Protein AF-A0A372DF48-F1 (afdb_monomer)

pLDDT: mean 89.61, std 17.77, range [21.8, 98.88]

Foldseek 3Di:
DKEKAAADDDLNDNHLFLLSLLQLLLCLLLVPDYHYDHQAPVNLVVAVVSDDTWMDDPNDIGDDSVVVQVCCCVPVVRALCVVPDPVLVVVLVVLLCCLPLPLLLLLLCLCQVDDVNVVLVLVSQLVRDDPPDDPVRSVVVSVVVSVVSLVVSVVSPLSPDDPVVSLVRNLVSLVVQLVQCPVALESSHPGHHSSLSSLLSRLCSLASDPTDDPSSVSSVVSVSSVVSNVVSCVVRPVVVVVVVVVVVVVVVVPPDPPDPPPPPDDDDDDDDDDD

Solvent-accessible surface area (backbone atoms only — not comparable to full-atom values): 15629 Å² total; per-residue (Å²): 113,36,38,38,32,30,50,61,60,52,68,91,36,82,24,77,33,34,60,26,30,16,48,53,42,41,35,56,76,68,69,52,74,67,44,83,41,76,60,46,76,71,49,40,76,68,29,45,94,63,42,78,29,31,37,35,45,91,91,43,73,44,31,49,64,68,57,47,50,51,46,41,32,73,77,71,66,55,54,68,58,72,91,51,52,75,66,53,50,53,51,43,50,50,53,44,44,45,47,65,75,48,44,43,56,48,50,48,44,53,42,59,70,40,66,68,35,25,54,64,50,44,60,56,53,57,71,73,49,68,86,88,55,52,73,68,57,44,50,53,48,50,52,53,50,49,52,53,53,52,50,49,39,36,71,74,46,73,52,72,51,55,71,69,58,45,44,55,55,40,50,48,50,53,47,51,50,41,63,61,31,51,90,46,80,22,68,86,36,95,55,72,34,65,47,43,20,43,46,40,18,43,54,47,67,47,63,49,50,92,57,86,45,74,59,36,54,54,52,66,66,37,54,59,52,51,50,38,40,50,50,50,42,61,73,72,41,51,68,55,57,52,51,51,53,52,50,53,51,52,55,62,68,68,49,76,94,77,81,87,80,83,86,84,76,80,91,78,85,83,87,83,85,91,133

Radius of gyration: 22.45 Å; Cα contacts (8 Å, |Δi|>4): 305; chains: 1; bounding box: 40×51×77 Å

Mean predicted aligned error: 7.23 Å

Sequence (275 aa):
MITLYTAPSRWGLASVSPACMELETWLRIAELPYQAALATAQDLAQAPYGKIPFIEEAGQKWGDTALIIERFRQTQGVDLESGLSQGDRAIALAFRRLIKEHLYWGGIAIRYRDEENWQDYQNLVLTLVPSHWNKAQSVAFAEKFRQSILQQMTQQGLGRLSDADLYQLITADLQALSDFLADKPFFMGDHPTTLDATAYGHIGNFIEPPYASPIVDFARQKTNLCDHYQRMSARFFADRETEQKASMLVTKLAQPLDSALAEEAGPIGLSMNEL

Structure (mmCIF, N/CA/C/O backbone):
data_AF-A0A372DF48-F1
#
_entry.id   AF-A0A372DF48-F1
#
loop_
_atom_site.group_PDB
_atom_site.id
_atom_site.type_symbol
_atom_site.label_atom_id
_atom_site.label_alt_id
_atom_site.label_comp_id
_atom_site.label_asym_id
_atom_site.label_entity_id
_atom_site.label_seq_id
_atom_site.pdbx_PDB_ins_code
_atom_site.Cartn_x
_atom_site.Cartn_y
_atom_site.Cartn_z
_atom_site.occupancy
_atom_site.B_iso_or_equiv
_atom_site.auth_seq_id
_atom_site.auth_comp_id
_atom_site.auth_asym_id
_atom_site.auth_atom_id
_atom_site.pdbx_PDB_model_num
ATOM 1 N N . MET A 1 1 ? -5.967 20.106 13.317 1.00 90.94 1 MET A N 1
ATOM 2 C CA . MET A 1 1 ? -6.175 19.634 11.933 1.00 90.94 1 MET A CA 1
ATOM 3 C C . MET A 1 1 ? -5.017 18.722 11.586 1.00 90.94 1 MET A C 1
ATOM 5 O O . MET A 1 1 ? -3.892 19.077 11.922 1.00 90.94 1 MET A O 1
ATOM 9 N N . ILE A 1 2 ? -5.299 17.559 11.000 1.00 97.38 2 ILE A N 1
ATOM 10 C CA . ILE A 1 2 ? -4.285 16.580 10.596 1.00 97.38 2 ILE A CA 1
ATOM 11 C C . ILE A 1 2 ? -3.817 16.927 9.180 1.00 97.38 2 ILE A C 1
ATOM 13 O O . ILE A 1 2 ? -4.647 17.059 8.282 1.00 97.38 2 ILE A O 1
ATOM 17 N N . THR A 1 3 ? -2.509 17.033 8.964 1.00 98.12 3 THR A N 1
ATOM 18 C CA . THR A 1 3 ? -1.920 17.094 7.618 1.00 98.12 3 THR A CA 1
ATOM 19 C C . THR A 1 3 ? -1.298 15.742 7.294 1.00 98.12 3 THR A C 1
ATOM 21 O O . THR A 1 3 ? -0.374 15.314 7.980 1.00 98.12 3 THR A O 1
ATOM 24 N N . LEU A 1 4 ? -1.795 15.060 6.263 1.00 98.25 4 LEU A N 1
ATOM 25 C CA . LEU A 1 4 ? -1.257 13.803 5.746 1.00 98.25 4 LEU A CA 1
ATOM 26 C C . LEU A 1 4 ? -0.260 14.085 4.622 1.00 98.25 4 LEU A C 1
ATOM 28 O O . LEU A 1 4 ? -0.646 14.566 3.559 1.00 98.25 4 LEU A O 1
ATOM 32 N N . TYR A 1 5 ? 0.999 13.707 4.818 1.00 97.75 5 TYR A N 1
ATOM 33 C CA . TYR A 1 5 ? 2.023 13.775 3.781 1.00 97.75 5 TYR A CA 1
ATOM 34 C C . TYR A 1 5 ? 2.045 12.469 2.979 1.00 97.75 5 TYR A C 1
ATOM 36 O O . TYR A 1 5 ? 2.292 11.387 3.523 1.00 97.75 5 TYR A O 1
ATOM 44 N N . THR A 1 6 ? 1.765 12.570 1.680 1.00 96.50 6 THR A N 1
ATOM 45 C CA . THR A 1 6 ? 1.492 11.440 0.780 1.00 96.50 6 THR A CA 1
ATOM 46 C C . THR A 1 6 ? 2.309 11.506 -0.519 1.00 96.50 6 THR A C 1
ATOM 48 O O . THR A 1 6 ? 2.945 12.518 -0.819 1.00 96.50 6 THR A O 1
ATOM 51 N N . ALA A 1 7 ? 2.313 10.413 -1.287 1.00 94.19 7 ALA A N 1
ATOM 52 C CA . ALA A 1 7 ? 2.854 10.368 -2.647 1.00 94.19 7 ALA A CA 1
ATOM 53 C C . ALA A 1 7 ? 1.784 10.768 -3.686 1.00 94.19 7 ALA A C 1
ATOM 55 O O . ALA A 1 7 ? 0.591 10.671 -3.383 1.00 94.19 7 ALA A O 1
ATOM 56 N N . PRO A 1 8 ? 2.179 11.166 -4.913 1.00 92.88 8 PRO A N 1
ATOM 57 C CA . PRO A 1 8 ? 1.246 11.573 -5.965 1.00 92.88 8 PRO A CA 1
ATOM 58 C C . PRO A 1 8 ? 0.163 10.546 -6.290 1.00 92.88 8 PRO A C 1
ATOM 60 O O . PRO A 1 8 ? 0.385 9.337 -6.193 1.00 92.88 8 PRO A O 1
ATOM 63 N N . SER A 1 9 ? -0.980 11.041 -6.761 1.00 92.88 9 SER A N 1
ATOM 64 C CA . SER A 1 9 ? -2.022 10.235 -7.392 1.00 92.88 9 SER A CA 1
ATOM 65 C C . SER A 1 9 ? -1.660 9.913 -8.846 1.00 92.88 9 SER A C 1
ATOM 67 O O . SER A 1 9 ? -1.103 10.740 -9.573 1.00 92.88 9 SER A O 1
ATOM 69 N N . ARG A 1 10 ? -1.979 8.695 -9.292 1.00 93.12 10 ARG A N 1
ATOM 70 C CA . ARG A 1 10 ? -1.811 8.243 -10.683 1.00 93.12 10 ARG A CA 1
ATOM 71 C C . ARG A 1 10 ? -2.668 6.999 -10.920 1.00 93.12 10 ARG A C 1
ATOM 73 O O . ARG A 1 10 ? -2.933 6.265 -9.980 1.00 93.12 10 ARG A O 1
ATOM 80 N N . TRP A 1 11 ? -3.079 6.764 -12.168 1.00 92.31 11 TRP A N 1
ATOM 81 C CA . TRP A 1 11 ? -3.852 5.574 -12.566 1.00 92.31 11 TRP A CA 1
ATOM 82 C C . TRP A 1 11 ? -5.141 5.376 -11.754 1.00 92.31 11 TRP A C 1
ATOM 84 O O . TRP A 1 11 ? -5.453 4.270 -11.355 1.00 92.31 11 TRP A O 1
ATOM 94 N N . GLY A 1 12 ? -5.850 6.459 -11.424 1.00 89.38 12 GLY A N 1
ATOM 95 C CA . GLY A 1 12 ? -7.054 6.386 -10.582 1.00 89.38 12 GLY A CA 1
ATOM 96 C C . GLY A 1 12 ? -6.784 6.177 -9.084 1.00 89.38 12 GLY A C 1
ATOM 97 O O . GLY A 1 12 ? -7.679 6.393 -8.274 1.00 89.38 12 GLY A O 1
ATOM 98 N N . LEU A 1 13 ? -5.549 5.862 -8.682 1.00 94.06 13 LEU A N 1
ATOM 99 C CA . LEU A 1 13 ? -5.171 5.714 -7.277 1.00 94.06 13 LEU A CA 1
ATOM 100 C C . LEU A 1 13 ? -5.073 7.073 -6.580 1.00 94.06 13 LEU A C 1
ATOM 102 O O . LEU A 1 13 ? -4.479 8.020 -7.108 1.00 94.06 13 LEU A O 1
ATOM 106 N N . ALA A 1 14 ? -5.554 7.137 -5.335 1.00 93.00 14 ALA A N 1
ATOM 107 C CA . ALA A 1 14 ? -5.348 8.292 -4.458 1.00 93.00 14 ALA A CA 1
ATOM 108 C C . ALA A 1 14 ? -3.855 8.539 -4.164 1.00 93.00 14 ALA A C 1
ATOM 110 O O . ALA A 1 14 ? -3.446 9.683 -3.974 1.00 93.00 14 ALA A O 1
ATOM 111 N N . SER A 1 15 ? -3.035 7.480 -4.174 1.00 95.56 15 SER A N 1
ATOM 112 C CA . SER A 1 15 ? -1.579 7.565 -4.078 1.00 95.56 15 SER A CA 1
ATOM 113 C C . SER A 1 15 ? -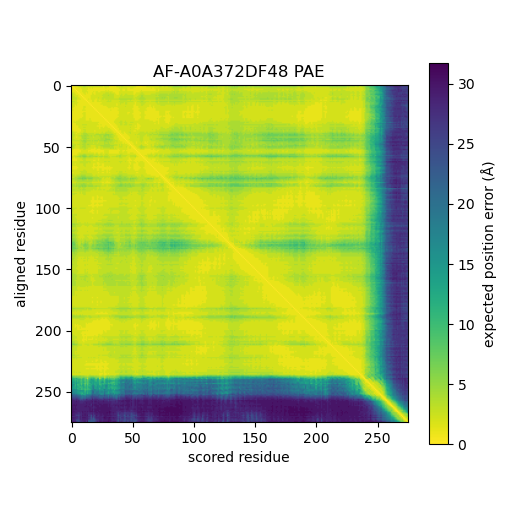0.897 6.345 -4.707 1.00 95.56 15 SER A C 1
ATOM 115 O O . SER A 1 15 ? -1.339 5.214 -4.519 1.00 95.56 15 SER A O 1
ATOM 117 N N . VAL A 1 16 ? 0.236 6.539 -5.386 1.00 95.19 16 VAL A N 1
ATOM 118 C CA . VAL A 1 16 ? 1.081 5.433 -5.900 1.00 95.19 16 VAL A CA 1
ATOM 119 C C . VAL A 1 16 ? 1.890 4.699 -4.820 1.00 95.19 16 VAL A C 1
ATOM 121 O O . VAL A 1 16 ? 2.669 3.781 -5.111 1.00 95.19 16 VAL A O 1
ATOM 124 N N . SER A 1 17 ? 1.760 5.145 -3.570 1.00 96.06 17 SER A N 1
ATOM 125 C CA . SER A 1 17 ? 2.315 4.485 -2.395 1.00 96.06 17 SER A CA 1
ATOM 126 C C . SER A 1 17 ? 1.206 3.707 -1.675 1.00 96.06 17 SER A C 1
ATOM 128 O O . SER A 1 17 ? 0.287 4.332 -1.129 1.00 96.06 17 SER A O 1
ATOM 130 N N . PRO A 1 18 ? 1.298 2.365 -1.599 1.00 97.50 18 PRO A N 1
ATOM 131 C CA . PRO A 1 18 ? 0.327 1.539 -0.882 1.00 97.50 18 PRO A CA 1
ATOM 132 C C . PRO A 1 18 ? 0.129 1.952 0.577 1.00 97.50 18 PRO A C 1
ATOM 134 O O . PRO A 1 18 ? -0.997 2.009 1.063 1.00 97.50 18 PRO A O 1
ATOM 137 N N . ALA A 1 19 ? 1.218 2.295 1.271 1.00 97.81 19 ALA A N 1
ATOM 138 C CA . ALA A 1 19 ? 1.166 2.722 2.666 1.00 97.81 19 ALA A CA 1
ATOM 139 C C . ALA A 1 19 ? 0.472 4.084 2.822 1.00 97.81 19 ALA A C 1
ATOM 141 O O . ALA A 1 19 ? -0.236 4.308 3.802 1.00 97.81 19 ALA A O 1
ATOM 142 N N . CYS A 1 20 ? 0.642 4.991 1.855 1.00 98.00 20 CYS A N 1
ATOM 143 C CA . CYS A 1 20 ? -0.069 6.267 1.855 1.00 98.00 20 CYS A CA 1
ATOM 144 C C . CYS A 1 20 ? -1.574 6.067 1.662 1.00 98.00 20 CYS A C 1
ATOM 146 O O . CYS A 1 20 ? -2.357 6.658 2.404 1.00 98.00 20 CYS A O 1
ATOM 148 N N . MET A 1 21 ? -1.973 5.196 0.728 1.00 97.81 21 MET A N 1
ATOM 149 C CA . MET A 1 21 ? -3.380 4.823 0.561 1.00 97.81 21 MET A CA 1
ATOM 150 C C . MET A 1 21 ? -3.944 4.132 1.804 1.00 97.81 21 MET A C 1
ATOM 152 O O . MET A 1 21 ? -5.062 4.452 2.195 1.00 97.81 21 MET A O 1
ATOM 156 N N . GLU A 1 22 ? -3.187 3.234 2.448 1.00 98.56 22 GLU A N 1
ATOM 157 C CA . GLU A 1 22 ? -3.581 2.596 3.714 1.00 98.56 22 GLU A CA 1
ATOM 158 C C . GLU A 1 22 ? -3.947 3.655 4.757 1.00 98.56 22 GLU A C 1
ATOM 160 O O . GLU A 1 22 ? -5.044 3.618 5.312 1.00 98.56 22 GLU A O 1
ATOM 165 N N . LEU A 1 23 ? -3.054 4.618 5.008 1.00 98.56 23 LEU A N 1
ATOM 166 C CA . LEU A 1 23 ? -3.283 5.615 6.051 1.00 98.56 23 LEU A CA 1
ATOM 167 C C . LEU A 1 23 ? -4.422 6.574 5.704 1.00 98.56 23 LEU A C 1
ATOM 169 O O . LEU A 1 23 ? -5.239 6.877 6.568 1.00 98.56 23 LEU A O 1
ATOM 173 N N . GLU A 1 24 ? -4.506 7.033 4.455 1.00 98.31 24 GLU A N 1
ATOM 174 C CA . GLU A 1 24 ? -5.603 7.904 4.030 1.00 98.31 24 GLU A CA 1
ATOM 175 C C . GLU A 1 24 ? -6.959 7.202 4.157 1.00 98.31 24 GLU A C 1
ATOM 177 O O . GLU A 1 24 ? -7.918 7.771 4.676 1.00 98.31 24 GLU A O 1
ATOM 182 N N . THR A 1 25 ? -7.028 5.943 3.728 1.00 98.50 25 THR A N 1
ATOM 183 C CA . THR A 1 25 ? -8.244 5.130 3.832 1.00 98.50 25 THR A CA 1
ATOM 184 C C . THR A 1 25 ? -8.616 4.911 5.289 1.00 98.50 25 THR A C 1
ATOM 186 O O . THR A 1 25 ? -9.782 5.042 5.642 1.00 98.50 25 THR A O 1
ATOM 189 N N . TRP A 1 26 ? -7.636 4.648 6.157 1.00 98.69 26 TRP A N 1
ATOM 190 C CA . TRP A 1 26 ? -7.876 4.510 7.590 1.00 98.69 26 TRP A CA 1
ATOM 191 C C . TRP A 1 26 ? -8.455 5.790 8.203 1.00 98.69 26 TRP A C 1
ATOM 193 O O . TRP A 1 26 ? -9.455 5.714 8.910 1.00 98.69 26 TRP A O 1
ATOM 203 N N . LEU A 1 27 ? -7.890 6.963 7.885 1.00 98.31 27 LEU A N 1
ATOM 204 C CA . LEU A 1 27 ? -8.415 8.258 8.340 1.00 98.31 27 LEU A CA 1
ATOM 205 C C . LEU A 1 27 ? -9.856 8.485 7.865 1.00 98.31 27 LEU A C 1
ATOM 207 O O . LEU A 1 27 ? -10.679 8.978 8.631 1.00 98.31 27 LEU A O 1
ATOM 211 N N . ARG A 1 28 ? -10.168 8.086 6.625 1.00 97.94 28 ARG A N 1
ATOM 212 C CA . ARG A 1 28 ? -11.520 8.169 6.055 1.00 97.94 28 ARG A CA 1
ATOM 213 C C . ARG A 1 28 ? -12.503 7.218 6.744 1.00 97.94 28 ARG A C 1
ATOM 215 O O . ARG A 1 28 ? -13.605 7.647 7.056 1.00 97.94 28 ARG A O 1
ATOM 222 N N . ILE A 1 29 ? -12.118 5.969 7.030 1.00 98.06 29 ILE A N 1
ATOM 223 C CA . ILE A 1 29 ? -12.965 5.024 7.786 1.00 98.06 29 ILE A CA 1
ATOM 224 C C . ILE A 1 29 ? -13.205 5.532 9.212 1.00 98.06 29 ILE A C 1
ATOM 226 O O . ILE A 1 29 ? -14.307 5.410 9.734 1.00 98.06 29 ILE A O 1
ATOM 230 N N . ALA A 1 30 ? -12.174 6.109 9.830 1.00 97.69 30 ALA A N 1
ATOM 231 C CA . ALA A 1 30 ? -12.231 6.700 11.160 1.00 97.69 30 ALA A CA 1
ATOM 232 C C . ALA A 1 30 ? -12.976 8.047 11.216 1.00 97.69 30 ALA A C 1
ATOM 234 O O . ALA A 1 30 ? -13.098 8.615 12.298 1.00 97.69 30 ALA A O 1
ATOM 235 N N . GLU A 1 31 ? -13.420 8.574 10.069 1.00 96.62 31 GLU A N 1
ATOM 236 C CA . GLU A 1 31 ? -14.082 9.877 9.943 1.00 96.62 31 GLU A CA 1
ATOM 237 C C . GLU A 1 31 ? -13.259 11.039 10.538 1.00 96.62 31 GLU A C 1
ATOM 239 O O . GLU A 1 31 ? -13.793 12.052 10.993 1.00 96.62 31 GLU A O 1
ATOM 244 N N . LEU A 1 32 ? -11.927 10.915 10.520 1.00 96.38 32 LEU A N 1
ATOM 245 C CA . LEU A 1 32 ? -11.024 11.941 11.027 1.00 96.38 32 LEU A CA 1
ATOM 246 C C . LEU A 1 32 ? -10.754 12.989 9.939 1.00 96.38 32 LEU A C 1
ATOM 248 O O . LEU A 1 32 ? -10.268 12.634 8.864 1.00 96.38 32 LEU A O 1
ATOM 252 N N . PRO A 1 33 ? -11.001 14.286 10.192 1.00 95.38 33 PRO A N 1
ATOM 253 C CA . PRO A 1 33 ? -10.753 15.328 9.206 1.00 95.38 33 PRO A CA 1
ATOM 254 C C . PRO A 1 33 ? -9.249 15.546 9.008 1.00 95.38 33 PRO A C 1
ATOM 256 O O . PRO A 1 33 ? -8.502 15.811 9.957 1.00 95.38 33 PRO A O 1
ATOM 259 N N . TYR A 1 34 ? -8.811 15.501 7.753 1.00 96.81 34 TYR A N 1
ATOM 260 C CA . TYR A 1 34 ? -7.418 15.715 7.373 1.00 96.81 34 TYR A CA 1
ATOM 261 C C . TYR A 1 34 ? -7.306 16.505 6.067 1.00 96.81 34 TYR A C 1
ATOM 263 O O . TYR A 1 34 ? -8.247 16.592 5.281 1.00 96.81 34 TYR A O 1
ATOM 271 N N . GLN A 1 35 ? -6.114 17.044 5.826 1.00 96.31 35 GLN A N 1
ATOM 272 C CA . GLN A 1 35 ? -5.702 17.601 4.545 1.00 96.31 35 GLN A CA 1
ATOM 273 C C . GLN A 1 35 ? -4.536 16.782 3.990 1.00 96.31 35 GLN A C 1
ATOM 275 O O . GLN A 1 35 ? -3.564 16.537 4.701 1.00 96.31 35 GLN A O 1
ATOM 280 N N . ALA A 1 36 ? -4.611 16.365 2.726 1.00 95.50 36 ALA A N 1
ATOM 281 C CA . ALA A 1 36 ? -3.496 15.703 2.055 1.00 95.50 36 ALA A CA 1
ATOM 282 C C . ALA A 1 36 ? -2.523 16.731 1.453 1.00 95.50 36 ALA A C 1
ATOM 284 O O . ALA A 1 36 ? -2.944 17.692 0.811 1.00 95.50 36 ALA A O 1
ATOM 285 N N . ALA A 1 37 ? -1.225 16.491 1.616 1.00 95.06 37 ALA A N 1
ATOM 286 C CA . ALA A 1 37 ? -0.139 17.254 1.017 1.00 95.06 37 ALA A CA 1
ATOM 287 C C . ALA A 1 37 ? 0.845 16.300 0.328 1.00 95.06 37 ALA A C 1
ATOM 289 O O . ALA A 1 37 ? 1.199 15.256 0.878 1.00 95.06 37 ALA A O 1
ATOM 290 N N . LEU A 1 38 ? 1.303 16.649 -0.877 1.00 93.94 38 LEU A N 1
ATOM 291 C CA . LEU A 1 38 ? 2.373 15.895 -1.528 1.00 93.94 38 LEU A CA 1
ATOM 292 C C . LEU A 1 38 ? 3.681 16.141 -0.781 1.00 93.94 38 LEU A C 1
ATOM 294 O O . LEU A 1 38 ? 4.084 17.288 -0.597 1.00 93.94 38 LEU A O 1
ATOM 298 N N . ALA A 1 39 ? 4.339 15.067 -0.355 1.00 92.75 39 ALA A N 1
ATOM 299 C CA . ALA A 1 39 ? 5.608 15.172 0.346 1.00 92.75 39 ALA A CA 1
ATOM 300 C C . ALA A 1 39 ? 6.711 15.657 -0.604 1.00 92.75 39 ALA A C 1
ATOM 302 O O . ALA A 1 39 ? 6.960 15.053 -1.649 1.00 92.75 39 ALA A O 1
ATOM 303 N N . THR A 1 40 ? 7.405 16.726 -0.219 1.00 89.06 40 THR A N 1
ATOM 304 C CA . THR A 1 40 ? 8.603 17.198 -0.918 1.00 89.06 40 THR A CA 1
ATOM 305 C C . THR A 1 40 ? 9.862 16.489 -0.408 1.00 89.06 40 THR A C 1
ATOM 307 O O . THR A 1 40 ? 9.860 15.829 0.634 1.00 89.06 40 THR A O 1
ATOM 310 N N . ALA A 1 41 ? 10.990 16.673 -1.099 1.00 84.44 41 ALA A N 1
ATOM 311 C CA . ALA A 1 41 ? 12.288 16.207 -0.604 1.00 84.44 41 ALA A CA 1
ATOM 312 C C . ALA A 1 41 ? 12.654 16.817 0.767 1.00 84.44 41 ALA A C 1
ATOM 314 O O . ALA A 1 41 ? 13.263 16.148 1.602 1.00 84.44 41 ALA A O 1
ATOM 315 N N . GLN A 1 42 ? 12.256 18.068 1.020 1.00 87.31 42 GLN A N 1
ATOM 316 C CA . GLN A 1 42 ? 12.500 18.739 2.297 1.00 87.31 42 GLN A CA 1
ATOM 317 C C . GLN A 1 42 ? 11.615 18.186 3.420 1.00 87.31 42 GLN A C 1
ATOM 319 O O . GLN A 1 42 ? 12.071 18.078 4.561 1.00 87.31 42 GLN A O 1
ATOM 324 N N . ASP A 1 43 ? 10.383 17.795 3.095 1.00 91.56 43 ASP A N 1
ATOM 325 C CA . ASP A 1 43 ? 9.493 17.115 4.036 1.00 91.56 43 ASP A CA 1
ATOM 326 C C . ASP A 1 43 ? 10.042 15.741 4.413 1.00 91.56 43 ASP A C 1
ATOM 328 O O . ASP A 1 43 ? 10.103 15.413 5.595 1.00 91.56 43 ASP A O 1
ATOM 332 N N . LEU A 1 44 ? 10.514 14.970 3.427 1.00 88.56 44 LEU A N 1
ATOM 333 C CA . LEU A 1 44 ? 11.130 13.658 3.643 1.00 88.56 44 LEU A CA 1
ATOM 334 C C . LEU A 1 44 ? 12.366 13.725 4.546 1.00 88.56 44 LEU A C 1
ATOM 336 O O . LEU A 1 44 ? 12.538 12.858 5.398 1.00 88.56 44 LEU A O 1
ATOM 340 N N . ALA A 1 45 ? 13.191 14.768 4.422 1.00 89.69 45 ALA A N 1
ATOM 341 C CA . ALA A 1 45 ? 14.349 14.975 5.297 1.00 89.69 45 ALA A CA 1
ATOM 342 C C . ALA A 1 45 ? 13.966 15.188 6.775 1.00 89.69 45 ALA A C 1
ATOM 344 O O . ALA A 1 45 ? 14.781 14.959 7.666 1.00 89.69 45 ALA A O 1
ATOM 345 N N . GLN A 1 46 ? 12.729 15.617 7.037 1.00 92.44 46 GLN A N 1
ATOM 346 C CA . GLN A 1 46 ? 12.175 15.825 8.376 1.00 92.44 46 GLN A CA 1
ATOM 347 C C . GLN A 1 46 ? 11.142 14.757 8.760 1.00 92.44 46 GLN A C 1
ATOM 349 O O . GLN A 1 46 ? 10.544 14.838 9.835 1.00 92.44 46 GLN A O 1
ATOM 354 N N . ALA A 1 47 ? 10.888 13.788 7.880 1.00 94.38 47 ALA A N 1
ATOM 355 C CA . ALA A 1 47 ? 9.903 12.752 8.119 1.00 94.38 47 ALA A CA 1
ATOM 356 C C . ALA A 1 47 ? 10.411 11.820 9.228 1.00 94.38 47 ALA A C 1
ATOM 358 O O . ALA A 1 47 ? 11.554 11.348 9.158 1.00 94.38 47 ALA A O 1
ATOM 359 N N . PRO A 1 48 ? 9.586 11.494 10.237 1.00 95.56 48 PRO A N 1
ATOM 360 C CA . PRO A 1 48 ? 9.943 10.465 11.200 1.00 95.56 48 PRO A CA 1
ATOM 361 C C . PRO A 1 48 ? 10.273 9.154 10.476 1.00 95.56 48 PRO A C 1
ATOM 363 O O . PRO A 1 48 ? 9.533 8.709 9.598 1.00 95.56 48 PRO A O 1
ATOM 366 N N . TYR A 1 49 ? 11.408 8.551 10.831 1.00 93.94 49 TYR A N 1
ATOM 367 C CA . TYR A 1 49 ? 11.958 7.351 10.182 1.00 93.94 49 TYR A CA 1
ATOM 368 C C . TYR A 1 49 ? 12.315 7.510 8.690 1.00 93.94 49 TYR A C 1
ATOM 370 O O . TYR A 1 49 ? 12.577 6.509 8.026 1.00 93.94 49 TYR A O 1
ATOM 378 N N . GLY A 1 50 ? 12.337 8.736 8.154 1.00 90.62 50 GLY A N 1
ATOM 379 C CA . GLY A 1 50 ? 12.757 9.026 6.780 1.00 90.62 50 GLY A CA 1
ATOM 380 C C . GLY A 1 50 ? 11.845 8.446 5.695 1.00 90.62 50 GLY A C 1
ATOM 381 O O . GLY A 1 50 ? 12.312 8.192 4.586 1.00 90.62 50 GLY A O 1
ATOM 382 N N . LYS A 1 51 ? 10.564 8.193 6.001 1.00 91.38 51 LYS A N 1
ATOM 383 C CA . LYS A 1 51 ? 9.613 7.554 5.077 1.00 91.38 51 LYS A CA 1
ATOM 384 C C . LYS A 1 51 ? 8.230 8.204 5.103 1.00 91.38 51 LYS A C 1
ATOM 386 O O . LYS A 1 51 ? 7.817 8.775 6.109 1.00 91.38 51 LYS A O 1
ATOM 391 N N . ILE A 1 52 ? 7.510 8.062 3.992 1.00 94.00 52 ILE A N 1
ATOM 392 C CA . ILE A 1 52 ? 6.077 8.366 3.876 1.00 94.00 52 ILE A CA 1
ATOM 393 C C . ILE A 1 52 ? 5.228 7.084 3.985 1.00 94.00 52 ILE A C 1
ATOM 395 O O . ILE A 1 52 ? 5.729 5.996 3.692 1.00 94.00 52 ILE A O 1
ATOM 399 N N . PRO A 1 53 ? 3.942 7.202 4.359 1.00 97.56 53 PRO A N 1
ATOM 400 C CA . PRO A 1 53 ? 3.302 8.429 4.828 1.00 97.56 53 PRO A 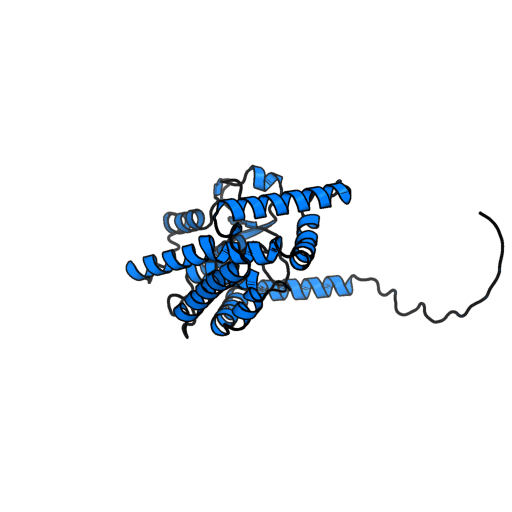CA 1
ATOM 401 C C . PRO A 1 53 ? 3.742 8.803 6.246 1.00 97.56 53 PRO A C 1
ATOM 403 O O . PRO A 1 53 ? 4.162 7.959 7.043 1.00 97.56 53 PRO A O 1
ATOM 406 N N . PHE A 1 54 ? 3.576 10.081 6.559 1.00 98.19 54 PHE A N 1
ATOM 407 C CA . PHE A 1 54 ? 3.598 10.596 7.920 1.00 98.19 54 PHE A CA 1
ATOM 408 C C . PHE A 1 54 ? 2.502 11.657 8.061 1.00 98.19 54 PHE A C 1
ATOM 410 O O . PHE A 1 54 ? 1.984 12.163 7.061 1.00 98.19 54 PHE A O 1
ATOM 417 N N . ILE A 1 55 ? 2.131 11.975 9.295 1.00 98.25 55 ILE A N 1
ATOM 418 C CA . ILE A 1 55 ? 1.184 13.047 9.596 1.00 98.25 55 ILE A CA 1
ATOM 419 C C . ILE A 1 55 ? 1.856 14.155 10.391 1.00 98.25 55 ILE A C 1
ATOM 421 O O . ILE A 1 55 ? 2.813 13.908 11.126 1.00 98.25 55 ILE A O 1
ATOM 425 N N . GLU A 1 56 ? 1.308 15.357 10.292 1.00 97.69 56 GLU A N 1
ATOM 426 C CA . GLU A 1 56 ? 1.561 16.449 11.221 1.00 97.69 56 GLU A CA 1
ATOM 427 C C . GLU A 1 56 ? 0.257 16.845 11.914 1.00 97.69 56 GLU A C 1
ATOM 429 O O . GLU A 1 56 ? -0.772 17.056 11.271 1.00 97.69 56 GLU A O 1
ATOM 434 N N . GLU A 1 57 ? 0.294 16.933 13.240 1.00 95.81 57 GLU A N 1
ATOM 435 C CA . GLU A 1 57 ? -0.824 17.395 14.055 1.00 95.81 57 GLU A CA 1
ATOM 436 C C . GLU A 1 57 ? -0.276 18.248 15.201 1.00 95.81 57 GLU A C 1
ATOM 438 O O . GLU A 1 57 ? 0.625 17.821 15.922 1.00 95.81 57 GLU A O 1
ATOM 443 N N . ALA A 1 58 ? -0.809 19.466 15.356 1.00 92.88 58 ALA A N 1
ATOM 444 C CA . ALA A 1 58 ? -0.374 20.429 16.376 1.00 92.88 58 ALA A CA 1
ATOM 445 C C . ALA A 1 58 ? 1.150 20.699 16.371 1.00 92.88 58 ALA A C 1
ATOM 447 O O . ALA A 1 58 ? 1.773 20.824 17.422 1.00 92.88 58 ALA A O 1
ATOM 448 N N . GLY A 1 59 ? 1.753 20.773 15.177 1.00 92.88 59 GLY A N 1
ATOM 449 C CA . GLY A 1 59 ? 3.189 21.015 14.992 1.00 92.88 59 GLY A CA 1
ATOM 450 C C . GLY A 1 59 ? 4.085 19.806 15.281 1.00 92.88 59 GLY A C 1
ATOM 451 O O . GLY A 1 59 ? 5.307 19.929 15.232 1.00 92.88 59 GLY A O 1
ATOM 452 N N . GLN A 1 60 ? 3.509 18.636 15.576 1.00 95.62 60 GLN A N 1
ATOM 453 C CA . GLN A 1 60 ? 4.255 17.406 15.818 1.00 95.62 60 GLN A CA 1
ATOM 454 C C . GLN A 1 60 ? 4.076 16.411 14.672 1.00 95.62 60 GLN A C 1
ATOM 456 O O . GLN A 1 60 ? 2.953 16.104 14.267 1.00 95.62 60 GLN A O 1
ATOM 461 N N . LYS A 1 61 ? 5.201 15.873 14.186 1.00 97.19 61 LYS A N 1
ATOM 462 C CA . LYS A 1 61 ? 5.237 14.879 13.110 1.00 97.19 61 LYS A CA 1
ATOM 463 C C . LYS A 1 61 ? 5.255 13.457 13.664 1.00 97.19 61 LYS A C 1
ATOM 465 O O . LYS A 1 61 ? 6.034 13.146 14.564 1.00 97.19 61 LYS A O 1
ATOM 470 N N . TRP A 1 62 ? 4.444 12.588 13.072 1.00 97.75 62 TRP A N 1
ATOM 471 C CA . TRP A 1 62 ? 4.333 11.172 13.423 1.00 97.75 62 TRP A CA 1
ATOM 472 C C . TRP A 1 62 ? 4.420 10.325 12.161 1.00 97.75 62 TRP A C 1
ATOM 474 O O . TRP A 1 62 ? 3.695 10.580 11.205 1.00 97.75 62 TRP A O 1
ATOM 484 N N . GLY A 1 63 ? 5.308 9.333 12.151 1.00 96.81 63 GLY A N 1
ATOM 485 C CA . GLY A 1 63 ? 5.517 8.429 11.019 1.00 96.81 63 GLY A CA 1
ATOM 486 C C . GLY A 1 63 ? 5.198 6.983 11.378 1.00 96.81 63 GLY A C 1
ATOM 487 O O . GLY A 1 63 ? 4.995 6.662 12.546 1.00 96.81 63 GLY A O 1
ATOM 488 N N . ASP A 1 64 ? 5.230 6.127 10.356 1.00 96.19 64 ASP A N 1
ATOM 489 C CA . ASP A 1 64 ? 4.782 4.729 10.394 1.00 96.19 64 ASP A CA 1
ATOM 490 C C . ASP A 1 64 ? 3.270 4.575 10.611 1.00 96.19 64 ASP A C 1
ATOM 492 O O . ASP A 1 64 ? 2.707 4.998 11.619 1.00 96.19 64 ASP A O 1
ATOM 496 N N . THR A 1 65 ? 2.593 3.933 9.657 1.00 97.00 65 THR A N 1
ATOM 497 C CA . THR A 1 65 ? 1.129 3.838 9.680 1.00 97.00 65 THR A CA 1
ATOM 498 C C . THR A 1 65 ? 0.605 3.097 10.906 1.00 97.00 65 THR A C 1
ATOM 500 O O . THR A 1 65 ? -0.408 3.506 11.464 1.00 97.00 65 THR A O 1
ATOM 503 N N . ALA A 1 66 ? 1.298 2.058 11.386 1.00 95.94 66 ALA A N 1
ATOM 504 C CA . ALA A 1 66 ? 0.845 1.307 12.553 1.00 95.94 66 ALA A CA 1
ATOM 505 C C . ALA A 1 66 ? 0.972 2.130 13.842 1.00 95.94 66 ALA A C 1
ATOM 507 O O . ALA A 1 66 ? 0.068 2.095 14.674 1.00 95.94 66 ALA A O 1
ATOM 508 N N . LEU A 1 67 ? 2.056 2.898 13.988 1.00 97.62 67 LEU A N 1
ATOM 509 C CA . LEU A 1 67 ? 2.271 3.760 15.153 1.00 97.62 67 LEU A CA 1
ATOM 510 C C . LEU A 1 67 ? 1.315 4.957 15.168 1.00 97.62 67 LEU A C 1
ATOM 512 O O . LEU A 1 67 ? 0.797 5.314 16.224 1.00 97.62 67 LEU A O 1
ATOM 516 N N . ILE A 1 68 ? 1.041 5.551 14.003 1.00 97.88 68 ILE A N 1
ATOM 517 C CA . ILE A 1 68 ? 0.060 6.636 13.864 1.00 97.88 68 ILE A CA 1
ATOM 518 C C . ILE A 1 68 ? -1.339 6.156 14.271 1.00 97.88 68 ILE A C 1
ATOM 520 O O . ILE A 1 68 ? -2.015 6.823 15.054 1.00 97.88 68 ILE A O 1
ATOM 524 N N . ILE A 1 69 ? -1.760 4.990 13.776 1.00 97.38 69 ILE A N 1
ATOM 525 C CA . ILE A 1 69 ? -3.059 4.388 14.107 1.00 97.38 69 ILE A CA 1
ATOM 526 C C . ILE A 1 69 ? -3.151 4.086 15.604 1.00 97.38 69 ILE A C 1
ATOM 528 O O . ILE A 1 69 ? -4.125 4.460 16.255 1.00 97.38 69 ILE A O 1
ATOM 532 N N . GLU A 1 70 ? -2.112 3.472 16.172 1.00 96.75 70 GLU A N 1
ATOM 533 C CA . GLU A 1 70 ? -2.060 3.170 17.603 1.00 96.75 70 GLU A CA 1
ATOM 534 C C . GLU A 1 70 ? -2.136 4.440 18.459 1.00 96.75 70 GLU A C 1
ATOM 536 O O . GLU A 1 70 ? -2.820 4.461 19.482 1.00 96.75 70 GLU A O 1
ATOM 541 N N . ARG A 1 71 ? -1.505 5.533 18.020 1.00 96.25 71 ARG A N 1
ATOM 542 C CA . ARG A 1 71 ? -1.627 6.830 18.685 1.00 96.25 71 ARG A CA 1
ATOM 543 C C . ARG A 1 71 ? -3.075 7.310 18.701 1.00 96.25 71 ARG A C 1
ATOM 545 O O . ARG A 1 71 ? -3.549 7.673 19.770 1.00 96.25 71 ARG A O 1
ATOM 552 N N . PHE A 1 72 ? -3.776 7.321 17.566 1.00 96.56 72 PHE A N 1
ATOM 553 C CA . PHE A 1 72 ? -5.181 7.754 17.526 1.00 96.56 72 PHE A CA 1
ATOM 554 C C . PHE A 1 72 ? -6.083 6.877 18.395 1.00 96.56 72 PHE A C 1
ATOM 556 O O . PHE A 1 72 ? -6.960 7.392 19.092 1.00 96.56 72 PHE A O 1
ATOM 563 N N . ARG A 1 73 ? -5.808 5.571 18.440 1.00 95.00 73 ARG A N 1
ATOM 564 C CA . ARG A 1 73 ? -6.479 4.647 19.355 1.00 95.00 73 ARG A CA 1
ATOM 565 C C . ARG A 1 73 ? -6.297 5.060 20.815 1.00 95.00 73 ARG A C 1
ATOM 567 O O . ARG A 1 73 ? -7.268 5.117 21.561 1.00 95.00 73 ARG A O 1
ATOM 574 N N . GLN A 1 74 ? -5.069 5.382 21.218 1.00 94.75 74 GLN A N 1
ATOM 575 C CA . GLN A 1 74 ? -4.740 5.754 22.598 1.00 94.75 74 GLN A CA 1
ATOM 576 C C . GLN A 1 74 ? -5.221 7.156 22.991 1.00 94.75 74 GLN A C 1
ATOM 578 O O . GLN A 1 74 ? -5.658 7.352 24.121 1.00 94.75 74 GLN A O 1
ATOM 583 N N . THR A 1 75 ? -5.112 8.138 22.094 1.00 93.56 75 THR A N 1
ATOM 584 C CA . THR A 1 75 ? -5.349 9.553 22.425 1.00 93.56 75 THR A CA 1
ATOM 585 C C . THR A 1 75 ? -6.759 10.032 22.100 1.00 93.56 75 THR A C 1
ATOM 587 O O . THR A 1 75 ? -7.226 10.973 22.735 1.00 93.56 75 THR A O 1
ATOM 590 N N . GLN A 1 76 ? -7.436 9.403 21.134 1.00 93.25 76 GLN A N 1
ATOM 591 C CA . GLN A 1 76 ? -8.763 9.810 20.655 1.00 93.25 76 GLN A CA 1
ATOM 592 C C . GLN A 1 76 ? -9.813 8.693 20.776 1.00 93.25 76 GLN A C 1
ATOM 594 O O . GLN A 1 76 ? -10.979 8.923 20.473 1.00 93.25 76 GLN A O 1
ATOM 599 N N . GLY A 1 77 ? -9.430 7.491 21.228 1.00 93.12 77 GLY A N 1
ATOM 600 C CA . GLY A 1 77 ? -10.352 6.361 21.395 1.00 93.12 77 GLY A CA 1
ATOM 601 C C . GLY A 1 77 ? -10.849 5.757 20.078 1.00 93.12 77 GLY A C 1
ATOM 602 O O . GLY A 1 77 ? -11.816 4.999 20.081 1.00 93.12 77 GLY A O 1
ATOM 603 N N . VAL A 1 78 ? -10.205 6.085 18.954 1.00 95.25 78 VAL A N 1
ATOM 604 C CA . VAL A 1 78 ? -10.584 5.600 17.622 1.00 95.25 78 VAL A CA 1
ATOM 605 C C . VAL A 1 78 ? -10.024 4.195 17.413 1.00 95.25 78 VAL A C 1
ATOM 607 O O . VAL A 1 78 ? -8.831 4.022 17.165 1.00 95.25 78 VAL A O 1
ATOM 610 N N . ASP A 1 79 ? -10.887 3.185 17.511 1.00 95.69 79 ASP A N 1
ATOM 611 C CA . ASP A 1 79 ? -10.518 1.778 17.339 1.00 95.69 79 ASP A CA 1
ATOM 612 C C . ASP A 1 79 ? -11.437 1.078 16.323 1.00 95.69 79 ASP A C 1
ATOM 614 O O . ASP A 1 79 ? -12.544 0.638 16.654 1.00 95.69 79 ASP A O 1
ATOM 618 N N . LEU A 1 80 ? -10.948 0.943 15.082 1.00 96.94 80 LEU A N 1
ATOM 619 C CA . LEU A 1 80 ? -11.638 0.218 14.001 1.00 96.94 80 LEU A CA 1
ATOM 620 C C . LEU A 1 80 ? -11.733 -1.297 14.252 1.00 96.94 80 LEU A C 1
ATOM 622 O O . LEU A 1 80 ? -12.363 -2.016 13.483 1.00 96.94 80 LEU A O 1
ATOM 626 N N . GLU A 1 81 ? -11.083 -1.797 15.301 1.00 95.38 81 GLU A N 1
ATOM 627 C CA . GLU A 1 81 ? -11.043 -3.206 15.686 1.00 95.38 81 GLU A CA 1
ATOM 628 C C . GLU A 1 81 ? -11.762 -3.440 17.029 1.00 95.38 81 GLU A C 1
ATOM 630 O O . GLU A 1 81 ? -11.667 -4.529 17.594 1.00 95.38 81 GLU A O 1
ATOM 635 N N . SER A 1 82 ? -12.501 -2.447 17.543 1.00 94.12 82 SER A N 1
ATOM 636 C CA . SER A 1 82 ? -13.179 -2.500 18.852 1.00 94.12 82 SER A CA 1
ATOM 637 C C . SER A 1 82 ? -14.167 -3.663 19.011 1.00 94.12 82 SER A C 1
ATOM 639 O O . SER A 1 82 ? -14.357 -4.153 20.123 1.00 94.12 82 SER A O 1
ATOM 641 N N . GLY A 1 83 ? -14.772 -4.127 17.914 1.00 93.50 83 GLY A N 1
ATOM 642 C CA . GLY A 1 83 ? -15.686 -5.274 17.899 1.00 93.50 83 GLY A CA 1
ATOM 643 C C . GLY A 1 83 ? -15.011 -6.646 17.768 1.00 93.50 83 GLY A C 1
ATOM 644 O O . GLY A 1 83 ? -15.706 -7.659 17.800 1.00 93.50 83 GLY A O 1
ATOM 645 N N . LEU A 1 84 ? -13.687 -6.707 17.594 1.00 97.44 84 LEU A N 1
ATOM 646 C CA . LEU A 1 84 ? -12.969 -7.954 17.323 1.00 97.44 84 LEU A CA 1
ATOM 647 C C . LEU A 1 84 ? -12.504 -8.652 18.605 1.00 97.44 84 LEU A C 1
ATOM 649 O O . LEU A 1 84 ? -12.040 -8.019 19.557 1.00 97.44 84 LEU A O 1
ATOM 653 N N . SER A 1 85 ? -12.542 -9.988 18.601 1.00 97.88 85 SER A N 1
ATOM 654 C CA . SER A 1 85 ? -11.918 -10.786 19.658 1.00 97.88 85 SER A CA 1
ATOM 655 C C . SER A 1 85 ? -10.389 -10.652 19.631 1.00 97.88 85 SER A C 1
ATOM 657 O O . SER A 1 85 ? -9.794 -10.271 18.623 1.00 97.88 85 SER A O 1
ATOM 659 N N . GLN A 1 86 ? -9.705 -11.013 20.723 1.00 97.69 86 GLN A N 1
ATOM 660 C CA . GLN A 1 86 ? -8.233 -11.004 20.742 1.00 97.69 86 GLN A CA 1
ATOM 661 C C . GLN A 1 86 ? -7.625 -11.906 19.653 1.00 97.69 86 GLN A C 1
ATOM 663 O O . GLN A 1 86 ? -6.611 -11.543 19.057 1.00 97.69 86 GLN A O 1
ATOM 668 N N . GLY A 1 87 ? -8.258 -13.050 19.369 1.00 98.56 87 GLY A N 1
ATOM 669 C CA . GLY A 1 87 ? -7.840 -13.951 18.294 1.00 98.56 87 GLY A CA 1
ATOM 670 C C . GLY A 1 87 ? -8.002 -13.313 16.916 1.00 98.56 87 GLY A C 1
ATOM 671 O O . GLY A 1 87 ? -7.065 -13.322 16.121 1.00 98.56 87 GLY A O 1
ATOM 672 N N . ASP A 1 88 ? -9.140 -12.668 16.667 1.00 98.25 88 ASP A N 1
ATOM 673 C CA . ASP A 1 88 ? -9.409 -11.981 15.400 1.00 98.25 88 ASP A CA 1
ATOM 674 C C . ASP A 1 88 ? -8.453 -10.811 15.168 1.00 98.25 88 ASP A C 1
ATOM 676 O O . ASP A 1 88 ? -7.962 -10.618 14.058 1.00 98.25 88 ASP A O 1
ATOM 680 N N . ARG A 1 89 ? -8.105 -10.065 16.222 1.00 97.81 89 ARG A N 1
ATOM 681 C CA . ARG A 1 89 ? -7.089 -9.004 16.138 1.00 97.81 89 ARG A CA 1
ATOM 682 C C . ARG A 1 89 ? -5.710 -9.556 15.789 1.00 97.81 89 ARG A C 1
ATOM 684 O O . ARG A 1 89 ? -4.994 -8.949 14.994 1.00 97.81 89 ARG A O 1
ATOM 691 N N . ALA A 1 90 ? -5.339 -10.710 16.343 1.00 98.50 90 ALA A N 1
ATOM 692 C CA . ALA A 1 90 ? -4.084 -11.374 15.999 1.00 98.50 90 ALA A CA 1
ATOM 693 C C . ALA A 1 90 ? -4.069 -11.834 14.531 1.00 98.50 90 ALA A C 1
ATOM 695 O O . ALA A 1 90 ? -3.071 -11.635 13.837 1.00 98.50 90 ALA A O 1
ATOM 696 N N . ILE A 1 91 ? -5.187 -12.374 14.037 1.00 98.69 91 ILE A N 1
ATOM 697 C CA . ILE A 1 91 ? -5.357 -12.756 12.628 1.00 98.69 91 ILE A CA 1
ATOM 698 C C . ILE A 1 91 ? -5.259 -11.523 11.721 1.00 98.69 91 ILE A C 1
ATOM 700 O O . ILE A 1 91 ? -4.484 -11.526 10.763 1.00 98.69 91 ILE A O 1
ATOM 704 N N . ALA A 1 92 ? -5.973 -10.443 12.047 1.00 98.44 92 ALA A N 1
ATOM 705 C CA . ALA A 1 92 ? -5.934 -9.199 11.283 1.00 98.44 92 ALA A CA 1
ATOM 706 C C . ALA A 1 92 ? -4.508 -8.634 11.200 1.00 98.44 92 ALA A C 1
ATOM 708 O O . ALA A 1 92 ? -4.046 -8.241 10.127 1.00 98.44 92 ALA A O 1
ATOM 709 N N . LEU A 1 93 ? -3.773 -8.645 12.317 1.00 98.50 93 LEU A N 1
ATOM 710 C CA . LEU A 1 93 ? -2.369 -8.251 12.349 1.00 98.50 93 LEU A CA 1
ATOM 711 C C . LEU A 1 93 ? -1.504 -9.141 11.445 1.00 98.50 93 LEU A C 1
ATOM 713 O O . LEU A 1 93 ? -0.686 -8.611 10.694 1.00 98.50 93 LEU A O 1
ATOM 717 N N . ALA A 1 94 ? -1.682 -10.463 11.489 1.00 98.75 94 ALA A N 1
ATOM 718 C CA . ALA A 1 94 ? -0.914 -11.398 10.669 1.00 98.75 94 ALA A CA 1
ATOM 719 C C . ALA A 1 94 ? -1.106 -11.134 9.167 1.00 98.75 94 ALA A C 1
ATOM 721 O O . ALA A 1 94 ? -0.121 -10.995 8.442 1.00 98.75 94 ALA A O 1
ATOM 722 N N . PHE A 1 95 ? -2.349 -10.952 8.710 1.00 98.81 95 PHE A N 1
ATOM 723 C CA . PHE A 1 95 ? -2.626 -10.617 7.310 1.00 98.81 95 PHE A CA 1
ATOM 724 C C . PHE A 1 95 ? -2.071 -9.250 6.907 1.00 98.81 95 PHE A C 1
ATOM 726 O O . PHE A 1 95 ? -1.497 -9.114 5.829 1.00 98.81 95 PHE A O 1
ATOM 733 N N . ARG A 1 96 ? -2.145 -8.240 7.784 1.00 98.62 96 ARG A N 1
ATOM 734 C CA . ARG A 1 96 ? -1.507 -6.938 7.526 1.00 98.62 96 ARG A CA 1
ATOM 735 C C . ARG A 1 96 ? 0.005 -7.075 7.350 1.00 98.62 96 ARG A C 1
ATOM 737 O O . ARG A 1 96 ? 0.576 -6.390 6.508 1.00 98.62 96 ARG A O 1
ATOM 744 N N . ARG A 1 97 ? 0.663 -7.955 8.114 1.00 98.44 97 ARG A N 1
ATOM 745 C CA . ARG A 1 97 ? 2.099 -8.237 7.953 1.00 98.44 97 ARG A CA 1
ATOM 746 C C . ARG A 1 97 ? 2.395 -9.002 6.670 1.00 98.44 97 ARG A C 1
ATOM 748 O O . ARG A 1 97 ? 3.329 -8.619 5.982 1.00 98.44 97 ARG A O 1
ATOM 755 N N . LEU A 1 98 ? 1.581 -9.990 6.298 1.00 98.75 98 LEU A N 1
ATOM 756 C CA . LEU A 1 98 ? 1.699 -10.666 5.001 1.00 98.75 98 LEU A CA 1
ATOM 757 C C . LEU A 1 98 ? 1.639 -9.653 3.849 1.00 98.75 98 LEU A C 1
ATOM 759 O O . LEU A 1 98 ? 2.531 -9.625 3.003 1.00 98.75 98 LEU A O 1
ATOM 763 N N . ILE A 1 99 ? 0.650 -8.752 3.874 1.00 98.75 99 ILE A N 1
ATOM 764 C CA . ILE A 1 99 ? 0.477 -7.732 2.833 1.00 98.75 99 ILE A CA 1
ATOM 765 C C . ILE A 1 99 ? 1.699 -6.801 2.753 1.00 98.75 99 ILE A C 1
ATOM 767 O O . ILE A 1 99 ? 2.217 -6.531 1.670 1.00 98.75 99 ILE A O 1
ATOM 771 N N . LYS A 1 100 ? 2.161 -6.298 3.901 1.00 97.75 100 LYS A N 1
ATOM 772 C CA . LYS A 1 100 ? 3.161 -5.219 3.962 1.00 97.75 100 LYS A CA 1
ATOM 773 C C . LYS A 1 100 ? 4.603 -5.705 3.864 1.00 97.75 100 LYS A C 1
ATOM 775 O O . LYS A 1 100 ? 5.447 -4.977 3.358 1.00 97.75 100 LYS A O 1
ATOM 780 N N . GLU A 1 101 ? 4.885 -6.908 4.354 1.00 96.88 101 GLU A N 1
ATOM 781 C CA . GLU A 1 101 ? 6.253 -7.418 4.504 1.00 96.88 101 GLU A CA 1
ATOM 782 C C . GLU A 1 101 ? 6.612 -8.486 3.459 1.00 96.88 101 GLU A C 1
ATOM 784 O O . GLU A 1 101 ? 7.798 -8.754 3.254 1.00 96.88 101 GLU A O 1
ATOM 789 N N . HIS A 1 102 ? 5.618 -9.079 2.784 1.00 98.19 102 HIS A N 1
ATOM 790 C CA . HIS A 1 102 ? 5.826 -10.104 1.757 1.00 98.19 102 HIS A CA 1
ATOM 791 C C . HIS A 1 102 ? 5.205 -9.692 0.412 1.00 98.19 102 HIS A C 1
ATOM 793 O O . HIS A 1 102 ? 5.948 -9.371 -0.519 1.00 98.19 102 HIS A O 1
ATOM 799 N N . LEU A 1 103 ? 3.876 -9.553 0.332 1.00 98.31 103 LEU A N 1
ATOM 800 C CA . LEU A 1 103 ? 3.164 -9.204 -0.908 1.00 98.31 103 LEU A CA 1
ATOM 801 C C . LEU A 1 103 ? 3.639 -7.872 -1.518 1.00 98.31 103 LEU A C 1
ATOM 803 O O . LEU A 1 103 ? 3.802 -7.769 -2.734 1.00 98.31 103 LEU A O 1
ATOM 807 N N . TYR A 1 104 ? 3.925 -6.863 -0.688 1.00 98.12 104 TYR A N 1
ATOM 808 C CA . TYR A 1 104 ? 4.484 -5.573 -1.113 1.00 98.12 104 TYR A CA 1
ATOM 809 C C . TYR A 1 104 ? 5.688 -5.718 -2.058 1.00 98.12 104 TYR A C 1
ATOM 811 O O . TYR A 1 104 ? 5.774 -5.021 -3.073 1.00 98.12 104 TYR A O 1
ATOM 819 N N . TRP A 1 105 ? 6.597 -6.653 -1.775 1.00 98.06 105 TRP A N 1
ATOM 820 C CA . TRP A 1 105 ? 7.793 -6.863 -2.590 1.00 98.06 105 TRP A CA 1
ATOM 821 C C . TRP A 1 105 ? 7.489 -7.484 -3.953 1.00 98.06 105 TRP A C 1
ATOM 823 O O . TRP A 1 105 ? 8.237 -7.242 -4.898 1.00 98.06 105 TRP A O 1
ATOM 833 N N . GLY A 1 106 ? 6.372 -8.204 -4.093 1.00 97.81 106 GLY A N 1
ATOM 834 C CA . GLY A 1 106 ? 5.845 -8.604 -5.398 1.00 97.81 106 GLY A CA 1
ATOM 835 C C . GLY A 1 106 ? 5.486 -7.392 -6.260 1.00 97.81 106 GLY A C 1
ATOM 836 O O . GLY A 1 106 ? 5.874 -7.321 -7.423 1.00 97.81 106 GLY A O 1
ATOM 837 N N . GLY A 1 107 ? 4.847 -6.381 -5.665 1.00 97.06 107 GLY A N 1
ATOM 838 C CA . GLY A 1 107 ? 4.541 -5.112 -6.333 1.00 97.06 107 GLY A CA 1
ATOM 839 C C . GLY A 1 107 ? 5.799 -4.334 -6.726 1.00 97.06 107 GLY A C 1
ATOM 840 O O . GLY A 1 107 ? 5.866 -3.756 -7.811 1.00 97.06 107 GLY A O 1
ATOM 841 N N . ILE A 1 108 ? 6.830 -4.362 -5.874 1.00 97.69 108 ILE A N 1
ATOM 842 C CA . ILE A 1 108 ? 8.150 -3.800 -6.195 1.00 97.69 108 ILE A CA 1
ATOM 843 C C . ILE A 1 108 ? 8.792 -4.533 -7.373 1.00 97.69 108 ILE A C 1
ATOM 845 O O . ILE A 1 108 ? 9.310 -3.888 -8.281 1.00 97.69 108 ILE A O 1
ATOM 849 N N . ALA A 1 109 ? 8.729 -5.861 -7.408 1.00 97.75 109 ALA A N 1
ATOM 850 C CA . ALA A 1 109 ? 9.273 -6.625 -8.520 1.00 97.75 109 ALA A CA 1
ATOM 851 C C . ALA A 1 109 ? 8.614 -6.241 -9.849 1.00 97.75 109 ALA A C 1
ATOM 853 O O . ALA A 1 109 ? 9.317 -5.903 -10.797 1.00 97.75 109 ALA A O 1
ATOM 854 N N . ILE A 1 110 ? 7.277 -6.211 -9.884 1.00 97.06 110 ILE A N 1
ATOM 855 C CA . ILE A 1 110 ? 6.489 -5.838 -11.069 1.00 97.06 110 ILE A CA 1
ATOM 856 C C . ILE A 1 110 ? 6.885 -4.447 -11.566 1.00 97.06 110 ILE A C 1
ATOM 858 O O . ILE A 1 110 ? 7.129 -4.260 -12.752 1.00 97.06 110 ILE A O 1
ATOM 862 N N . ARG A 1 111 ? 6.975 -3.483 -10.644 1.00 96.50 111 ARG A N 1
ATOM 863 C CA . ARG A 1 111 ? 7.205 -2.069 -10.954 1.00 96.50 111 ARG A CA 1
ATOM 864 C C . ARG A 1 111 ? 8.637 -1.751 -11.383 1.00 96.50 111 ARG A C 1
ATOM 866 O O . ARG A 1 111 ? 8.833 -0.817 -12.150 1.00 96.50 111 ARG A O 1
ATOM 873 N N . TYR A 1 112 ? 9.634 -2.446 -10.831 1.00 97.00 112 TYR A N 1
ATOM 874 C CA . TYR A 1 112 ? 11.040 -2.048 -10.968 1.00 97.00 112 TYR A CA 1
ATOM 875 C C . TYR A 1 112 ? 11.931 -3.074 -11.678 1.00 97.00 112 TYR A C 1
ATOM 877 O O . TYR A 1 112 ? 13.003 -2.679 -12.134 1.00 97.00 112 TYR A O 1
ATOM 885 N N . ARG A 1 113 ? 11.579 -4.365 -11.765 1.00 95.44 113 ARG A N 1
ATOM 886 C CA . ARG A 1 113 ? 12.411 -5.345 -12.496 1.00 95.44 113 ARG A CA 1
ATOM 887 C C . ARG A 1 113 ? 12.181 -5.264 -13.997 1.00 95.44 113 ARG A C 1
ATOM 889 O O . ARG A 1 113 ? 13.154 -5.223 -14.741 1.00 95.44 113 ARG A O 1
ATOM 896 N N . ASP A 1 114 ? 10.918 -5.214 -14.404 1.00 94.81 114 ASP A N 1
ATOM 897 C CA . ASP A 1 114 ? 10.544 -5.098 -15.808 1.00 94.81 114 ASP A CA 1
ATOM 898 C C . ASP A 1 114 ? 10.824 -3.686 -16.343 1.00 94.81 114 ASP A C 1
ATOM 900 O O . ASP A 1 114 ? 10.653 -2.691 -15.633 1.00 94.81 114 ASP A O 1
ATOM 904 N N . GLU A 1 115 ? 11.314 -3.609 -17.577 1.00 95.62 115 GLU A N 1
ATOM 905 C CA . GLU A 1 115 ? 11.750 -2.354 -18.184 1.00 95.62 115 GLU A CA 1
ATOM 906 C C . GLU A 1 115 ? 10.576 -1.490 -18.651 1.00 95.62 115 GLU A C 1
ATOM 908 O O . GLU A 1 115 ? 10.599 -0.279 -18.443 1.00 95.62 115 GLU A O 1
ATOM 913 N N . GLU A 1 116 ? 9.532 -2.093 -19.218 1.00 95.62 116 GLU A N 1
ATOM 914 C CA . GLU A 1 116 ? 8.355 -1.367 -19.702 1.00 95.62 116 GLU A CA 1
ATOM 915 C C . GLU A 1 116 ? 7.564 -0.794 -18.519 1.00 95.62 116 GLU A C 1
ATOM 917 O O . GLU A 1 116 ? 7.264 0.403 -18.478 1.00 95.62 116 GLU A O 1
ATOM 922 N N . ASN A 1 117 ? 7.346 -1.608 -17.480 1.00 96.31 117 ASN A N 1
ATOM 923 C CA . ASN A 1 117 ? 6.699 -1.159 -16.246 1.00 96.31 117 ASN A CA 1
ATOM 924 C C . ASN A 1 117 ? 7.511 -0.061 -15.541 1.00 96.31 117 ASN A C 1
ATOM 926 O O . ASN A 1 117 ? 6.941 0.893 -14.994 1.00 96.31 117 ASN A O 1
ATOM 930 N N . TRP A 1 118 ? 8.846 -0.168 -15.555 1.00 97.25 118 TRP A N 1
ATOM 931 C CA . TRP A 1 118 ? 9.700 0.878 -15.007 1.00 97.25 118 TRP A CA 1
ATOM 932 C C . TRP A 1 118 ? 9.577 2.174 -15.798 1.00 97.25 118 TRP A C 1
ATOM 934 O O . TRP A 1 118 ? 9.474 3.220 -15.170 1.00 97.25 118 TRP A O 1
ATOM 944 N N . GLN A 1 119 ? 9.551 2.144 -17.130 1.00 94.81 119 GLN A N 1
ATOM 945 C CA . GLN A 1 119 ? 9.408 3.356 -17.945 1.00 94.81 119 GLN A CA 1
ATOM 946 C C . GLN A 1 119 ? 8.101 4.099 -17.637 1.00 94.81 119 GLN A C 1
ATOM 948 O O . GLN A 1 119 ? 8.106 5.323 -17.464 1.00 94.81 119 GLN A O 1
ATOM 953 N N . ASP A 1 120 ? 7.002 3.366 -17.456 1.00 92.50 120 ASP A N 1
ATOM 954 C CA . ASP A 1 120 ? 5.722 3.941 -17.040 1.00 92.50 120 ASP A CA 1
ATOM 955 C C . ASP A 1 120 ? 5.806 4.638 -15.676 1.00 92.50 120 ASP A C 1
ATOM 957 O O . ASP A 1 120 ? 5.314 5.761 -15.506 1.00 92.50 120 ASP A O 1
ATOM 961 N N . TYR A 1 121 ? 6.459 4.007 -14.699 1.00 95.19 121 TYR A N 1
ATOM 962 C CA . TYR A 1 121 ? 6.629 4.586 -13.367 1.00 95.19 121 TYR A CA 1
ATOM 963 C C . TYR A 1 121 ? 7.702 5.687 -13.324 1.00 95.19 121 TYR A C 1
ATOM 965 O O . TYR A 1 121 ? 7.562 6.667 -12.588 1.00 95.19 121 TYR A O 1
ATOM 973 N N . GLN A 1 122 ? 8.750 5.584 -14.139 1.00 94.94 122 GLN A N 1
ATOM 974 C CA . GLN A 1 122 ? 9.838 6.551 -14.244 1.00 94.94 122 GLN A CA 1
ATOM 975 C C . GLN A 1 122 ? 9.290 7.916 -14.644 1.00 94.94 122 GLN A C 1
ATOM 977 O O . GLN A 1 122 ? 9.688 8.918 -14.057 1.00 94.94 122 GLN A O 1
ATOM 982 N N . ASN A 1 123 ? 8.322 7.967 -15.563 1.00 90.25 123 ASN A N 1
ATOM 983 C CA . ASN A 1 123 ? 7.656 9.211 -15.945 1.00 90.25 123 ASN A CA 1
ATOM 984 C C . ASN A 1 123 ? 7.065 9.951 -14.738 1.00 90.25 123 ASN A C 1
ATOM 986 O O . ASN A 1 123 ? 7.148 11.175 -14.673 1.00 90.25 123 ASN A O 1
ATOM 990 N N . LEU A 1 124 ? 6.530 9.226 -13.752 1.00 89.62 124 LEU A N 1
ATOM 991 C CA . LEU A 1 124 ? 6.062 9.822 -12.504 1.00 89.62 124 LEU A CA 1
ATOM 992 C C . LEU A 1 124 ? 7.229 10.271 -11.619 1.00 89.62 124 LEU A C 1
ATOM 994 O O . LEU A 1 124 ? 7.209 11.393 -11.119 1.00 89.62 124 LEU A O 1
ATOM 998 N N . VAL A 1 125 ? 8.266 9.445 -11.454 1.00 89.88 125 VAL A N 1
ATOM 999 C CA . VAL A 1 125 ? 9.469 9.805 -10.677 1.00 89.88 125 VAL A CA 1
ATOM 1000 C C . VAL A 1 125 ? 10.112 11.087 -11.216 1.00 89.88 125 VAL A C 1
ATOM 1002 O O . VAL A 1 125 ? 10.512 11.950 -10.438 1.00 89.88 125 VAL A O 1
ATOM 1005 N N . LEU A 1 126 ? 10.151 11.259 -12.537 1.00 90.50 126 LEU A N 1
ATOM 1006 C CA . LEU A 1 126 ? 10.695 12.445 -13.197 1.00 90.50 126 LEU A CA 1
ATOM 1007 C C . LEU A 1 126 ? 9.900 13.725 -12.901 1.00 90.50 126 LEU A C 1
ATOM 1009 O O . LEU A 1 126 ? 10.464 14.806 -13.011 1.00 90.50 126 LEU A O 1
ATOM 1013 N N . THR A 1 127 ? 8.634 13.638 -12.482 1.00 86.06 127 THR A N 1
ATOM 1014 C CA . THR A 1 127 ? 7.871 14.819 -12.024 1.00 86.06 127 THR A CA 1
ATOM 1015 C C . THR A 1 127 ? 8.213 15.252 -10.598 1.00 86.06 127 THR A C 1
ATOM 1017 O O . THR A 1 127 ? 7.849 16.351 -10.188 1.00 86.06 127 THR A O 1
ATOM 1020 N N . LEU A 1 128 ? 8.917 14.407 -9.839 1.00 84.69 128 LEU A N 1
ATOM 1021 C CA . LEU A 1 128 ? 9.273 14.647 -8.437 1.00 84.69 128 LEU A CA 1
ATOM 1022 C C . LEU A 1 128 ? 10.687 15.207 -8.260 1.00 84.69 128 LEU A C 1
ATOM 1024 O O . LEU A 1 128 ? 11.065 15.600 -7.154 1.00 84.69 128 LEU A O 1
ATOM 1028 N N . VAL A 1 129 ? 11.484 15.227 -9.328 1.00 86.38 129 VAL A N 1
ATOM 1029 C CA . VAL A 1 129 ? 12.840 15.782 -9.305 1.00 86.38 129 VAL A CA 1
ATOM 1030 C C . VAL A 1 129 ? 12.805 17.313 -9.410 1.00 86.38 129 VAL A C 1
ATOM 1032 O O . VAL A 1 129 ? 11.837 17.881 -9.923 1.00 86.38 129 VAL A O 1
ATOM 1035 N N . PRO A 1 130 ? 13.854 18.018 -8.953 1.00 87.25 130 PRO A N 1
ATOM 1036 C CA . PRO A 1 130 ? 13.910 19.470 -9.065 1.00 87.25 130 PRO A CA 1
ATOM 1037 C C . PRO A 1 130 ? 13.809 19.952 -10.519 1.00 87.25 130 PRO A C 1
ATOM 1039 O O . PRO A 1 130 ? 14.543 19.489 -11.388 1.00 87.25 130 PRO A O 1
ATOM 1042 N N . SER A 1 131 ? 12.964 20.953 -10.771 1.00 87.00 131 SER A N 1
ATOM 1043 C CA . SER A 1 131 ? 12.695 21.479 -12.121 1.00 87.00 131 SER A CA 1
ATOM 1044 C C . SER A 1 131 ? 13.906 22.104 -12.824 1.00 87.00 131 SER A C 1
ATOM 1046 O O . SER A 1 131 ? 13.896 22.261 -14.040 1.00 87.00 131 SER A O 1
ATOM 1048 N N . HIS A 1 132 ? 14.954 22.458 -12.074 1.00 90.75 132 HIS A N 1
ATOM 1049 C CA . HIS A 1 132 ? 16.196 23.011 -12.619 1.00 90.75 132 HIS A CA 1
ATOM 1050 C C . HIS A 1 132 ? 17.176 21.936 -13.119 1.00 90.75 132 HIS A C 1
ATOM 1052 O O . HIS A 1 132 ? 18.224 22.280 -13.666 1.00 90.75 132 HIS A O 1
ATOM 1058 N N . TRP A 1 133 ? 16.885 20.647 -12.916 1.00 92.44 133 TRP A N 1
ATOM 1059 C CA . TRP A 1 133 ? 17.707 19.559 -13.443 1.00 92.44 133 TRP A CA 1
ATOM 1060 C C . TRP A 1 133 ? 17.453 19.354 -14.934 1.00 92.44 133 TRP A C 1
ATOM 1062 O O . TRP A 1 133 ? 16.316 19.378 -15.404 1.00 92.44 133 TRP A O 1
ATOM 1072 N N . ASN A 1 134 ? 18.522 19.110 -15.691 1.00 94.50 134 ASN A N 1
ATOM 1073 C CA . ASN A 1 134 ? 18.389 18.707 -17.086 1.00 94.50 134 ASN A CA 1
ATOM 1074 C C . ASN A 1 134 ? 17.925 17.241 -17.199 1.00 94.50 134 ASN A C 1
ATOM 1076 O O . ASN A 1 134 ? 18.011 16.462 -16.248 1.00 94.50 134 ASN A O 1
ATOM 1080 N N . LYS A 1 135 ? 17.483 16.838 -18.399 1.00 92.69 135 LYS A N 1
ATOM 1081 C CA . LYS A 1 135 ? 16.965 15.482 -18.655 1.00 92.69 135 LYS A CA 1
ATOM 1082 C C . LYS A 1 135 ? 17.932 14.377 -18.211 1.00 92.69 135 LYS A C 1
ATOM 1084 O O . LYS A 1 135 ? 17.495 13.396 -17.619 1.00 92.69 135 LYS A O 1
ATOM 1089 N N . ALA A 1 136 ? 19.231 14.532 -18.470 1.00 95.06 136 ALA A N 1
ATOM 1090 C CA . ALA A 1 136 ? 20.227 13.520 -18.121 1.00 95.06 136 ALA A CA 1
ATOM 1091 C C . ALA A 1 136 ? 20.379 13.360 -16.600 1.00 95.06 136 ALA A C 1
ATOM 1093 O O . ALA A 1 136 ? 20.455 12.236 -16.111 1.00 95.06 136 ALA A O 1
ATOM 1094 N N . GLN A 1 137 ? 20.365 14.462 -15.845 1.00 95.44 137 GLN A N 1
ATOM 1095 C CA . GLN A 1 137 ? 20.410 14.439 -14.379 1.00 95.44 137 GLN A CA 1
ATOM 1096 C C . GLN A 1 137 ? 19.175 13.753 -13.789 1.00 95.44 137 GLN A C 1
ATOM 1098 O O . GLN A 1 137 ? 19.307 12.885 -12.926 1.00 95.44 137 GLN A O 1
ATOM 1103 N N . SER A 1 138 ? 17.987 14.096 -14.288 1.00 93.88 138 SER A N 1
ATOM 1104 C CA . SER A 1 138 ? 16.721 13.521 -13.829 1.00 93.88 138 SER A CA 1
ATOM 1105 C C . SER A 1 138 ? 16.632 12.018 -14.098 1.00 93.88 138 SER A C 1
ATOM 1107 O O . SER A 1 138 ? 16.276 11.256 -13.199 1.00 93.88 138 SER A O 1
ATOM 1109 N N . VAL A 1 139 ? 17.029 11.573 -15.295 1.00 95.12 139 VAL A N 1
ATOM 1110 C CA . VAL A 1 139 ? 17.073 10.142 -15.644 1.00 95.12 139 VAL A CA 1
ATOM 1111 C C . VAL A 1 139 ? 18.118 9.406 -14.804 1.00 95.12 139 VAL A C 1
ATOM 1113 O O . VAL A 1 139 ? 17.808 8.369 -14.227 1.00 95.12 139 VAL A O 1
ATOM 1116 N N . ALA A 1 140 ? 19.327 9.957 -14.649 1.00 96.00 140 ALA A N 1
ATOM 1117 C CA . ALA A 1 140 ? 20.370 9.334 -13.832 1.00 96.00 140 ALA A CA 1
ATOM 1118 C C . ALA A 1 140 ? 19.943 9.168 -12.363 1.00 96.00 140 ALA A C 1
ATOM 1120 O O . ALA A 1 140 ? 20.235 8.149 -11.734 1.00 96.00 140 ALA A O 1
ATOM 1121 N N . PHE A 1 141 ? 19.225 10.149 -11.811 1.00 95.06 141 PHE A N 1
ATOM 1122 C CA . PHE A 1 141 ? 18.637 10.034 -10.482 1.00 95.06 141 PHE A CA 1
ATOM 1123 C C . PHE A 1 141 ? 17.560 8.953 -10.417 1.00 95.06 141 PHE A C 1
ATOM 1125 O O . PHE A 1 141 ? 17.589 8.144 -9.491 1.00 95.06 141 PHE A O 1
ATOM 1132 N N . ALA A 1 142 ? 16.641 8.916 -11.385 1.00 95.75 142 ALA A N 1
ATOM 1133 C CA . ALA A 1 142 ? 15.581 7.917 -11.421 1.00 95.75 142 ALA A CA 1
ATOM 1134 C C . ALA A 1 142 ? 16.156 6.493 -11.501 1.00 95.75 142 ALA A C 1
ATOM 1136 O O . ALA A 1 142 ? 15.730 5.622 -10.744 1.00 95.75 142 ALA A O 1
ATOM 1137 N N . GLU A 1 143 ? 17.183 6.267 -12.325 1.00 97.31 143 GLU A N 1
ATOM 1138 C CA . GLU A 1 143 ? 17.876 4.975 -12.390 1.00 97.31 143 GLU A CA 1
ATOM 1139 C C . GLU A 1 143 ? 18.572 4.629 -11.074 1.00 97.31 143 GLU A C 1
ATOM 1141 O O . GLU A 1 143 ? 18.423 3.523 -10.557 1.00 97.31 143 GLU A O 1
ATOM 1146 N N . LYS A 1 144 ? 19.278 5.581 -10.456 1.00 96.88 144 LYS A N 1
ATOM 1147 C CA . LYS A 1 144 ? 19.891 5.351 -9.140 1.00 96.88 144 LYS A CA 1
ATOM 1148 C C . LYS A 1 144 ? 18.842 5.017 -8.074 1.00 96.88 144 LYS A C 1
ATOM 1150 O O . LYS A 1 144 ? 19.088 4.172 -7.212 1.00 96.88 144 LYS 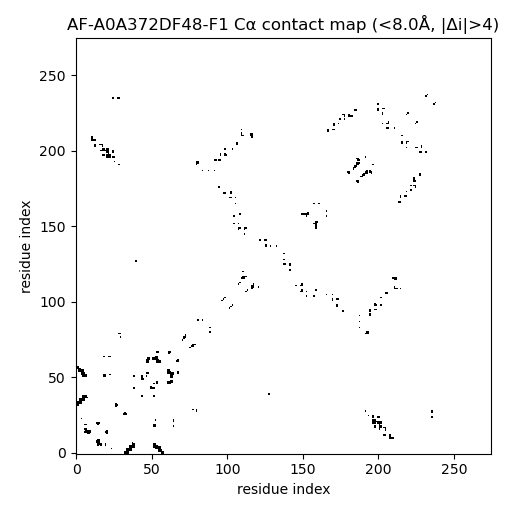A O 1
ATOM 1155 N N . PHE A 1 145 ? 17.678 5.661 -8.132 1.00 94.88 145 PHE A N 1
ATOM 1156 C CA . PHE A 1 145 ? 16.545 5.367 -7.265 1.00 94.88 145 PHE A CA 1
ATOM 1157 C C . PHE A 1 145 ? 16.019 3.942 -7.495 1.00 94.88 145 PHE A C 1
ATOM 1159 O O . PHE A 1 145 ? 15.931 3.183 -6.529 1.00 94.88 145 PHE A O 1
ATOM 1166 N N . ARG A 1 146 ? 15.780 3.533 -8.750 1.00 97.81 146 ARG A N 1
ATOM 1167 C CA . ARG A 1 146 ? 15.412 2.151 -9.115 1.00 97.81 146 ARG A CA 1
ATOM 1168 C C . ARG A 1 146 ? 16.405 1.137 -8.555 1.00 97.81 146 ARG A C 1
ATOM 1170 O O . ARG A 1 146 ? 15.997 0.202 -7.869 1.00 97.81 146 ARG A O 1
ATOM 1177 N N . GLN A 1 147 ? 17.702 1.346 -8.784 1.00 98.00 147 GLN A N 1
ATOM 1178 C CA . GLN A 1 147 ? 18.749 0.437 -8.306 1.00 98.00 147 GLN A CA 1
ATOM 1179 C C . GLN A 1 147 ? 18.774 0.335 -6.776 1.00 98.00 147 GLN A C 1
ATOM 1181 O O . GLN A 1 147 ? 18.920 -0.757 -6.232 1.00 98.00 147 GLN A O 1
ATOM 1186 N N . SER A 1 148 ? 18.562 1.445 -6.063 1.00 97.56 148 SER A N 1
ATOM 1187 C CA . SER A 1 148 ? 18.451 1.439 -4.598 1.00 97.56 148 SER A CA 1
ATOM 1188 C C . SER A 1 148 ? 17.273 0.588 -4.103 1.00 97.56 148 SER A C 1
ATOM 1190 O O . SER A 1 148 ? 17.414 -0.168 -3.141 1.00 97.56 148 SER A O 1
ATOM 1192 N N . ILE A 1 149 ? 16.115 0.666 -4.765 1.00 97.25 149 ILE A N 1
ATOM 1193 C CA . ILE A 1 149 ? 14.935 -0.137 -4.414 1.00 97.25 149 ILE A CA 1
ATOM 1194 C C . ILE A 1 149 ? 15.170 -1.626 -4.708 1.00 97.25 149 ILE A C 1
ATOM 1196 O O . ILE A 1 149 ? 14.892 -2.474 -3.859 1.00 97.25 149 ILE A O 1
ATOM 1200 N N . LEU A 1 150 ? 15.744 -1.957 -5.868 1.00 97.75 150 LEU A N 1
ATOM 1201 C CA . LEU A 1 150 ? 16.087 -3.339 -6.224 1.00 97.75 150 LEU A CA 1
ATOM 1202 C C . LEU A 1 150 ? 17.135 -3.938 -5.272 1.00 97.75 150 LEU A C 1
ATOM 1204 O O . LEU A 1 150 ? 17.049 -5.113 -4.902 1.00 97.75 150 LEU A O 1
ATOM 1208 N N . GLN A 1 151 ? 18.086 -3.127 -4.806 1.00 98.25 151 GLN A N 1
ATOM 1209 C CA . GLN A 1 151 ? 19.060 -3.537 -3.798 1.00 98.25 151 GLN A CA 1
ATOM 1210 C C . GLN A 1 151 ? 18.392 -3.846 -2.452 1.00 98.25 151 GLN A C 1
ATOM 1212 O O . GLN A 1 151 ? 18.747 -4.840 -1.816 1.00 98.25 151 GLN A O 1
ATOM 1217 N N . GLN A 1 152 ? 17.409 -3.048 -2.025 1.00 97.50 152 GLN A N 1
ATOM 1218 C CA . GLN A 1 152 ? 16.632 -3.318 -0.808 1.00 97.50 152 GLN A CA 1
ATOM 1219 C C . GLN A 1 152 ? 15.811 -4.606 -0.936 1.00 97.50 152 GLN A C 1
ATOM 1221 O O . GLN A 1 152 ? 15.848 -5.443 -0.036 1.00 97.50 152 GLN A O 1
ATOM 1226 N N . MET A 1 153 ? 15.147 -4.820 -2.076 1.00 97.50 153 MET A N 1
ATOM 1227 C CA . MET A 1 153 ? 14.424 -6.067 -2.357 1.00 97.50 153 MET A CA 1
ATOM 1228 C C . MET A 1 153 ? 15.368 -7.278 -2.314 1.00 97.50 153 MET A C 1
ATOM 1230 O O . MET A 1 153 ? 15.040 -8.329 -1.760 1.00 97.50 153 MET A O 1
ATOM 1234 N N . THR A 1 154 ? 16.577 -7.124 -2.862 1.00 97.75 154 THR A N 1
ATOM 1235 C CA . THR A 1 154 ? 17.622 -8.149 -2.782 1.00 97.75 154 THR A CA 1
ATOM 1236 C C . THR A 1 154 ? 18.024 -8.397 -1.340 1.00 97.75 154 THR A C 1
ATOM 1238 O O . THR A 1 154 ? 18.100 -9.549 -0.942 1.00 97.75 154 THR A O 1
ATOM 1241 N N . GLN A 1 155 ? 18.242 -7.360 -0.530 1.00 97.81 155 GLN A N 1
ATOM 1242 C CA . GLN A 1 155 ? 18.584 -7.520 0.886 1.00 97.81 155 GLN A CA 1
ATOM 1243 C C . GLN A 1 155 ? 17.477 -8.232 1.669 1.00 97.81 155 GLN A C 1
ATOM 1245 O O . GLN A 1 155 ? 17.800 -9.121 2.455 1.00 97.81 155 GLN A O 1
ATOM 1250 N N . GLN A 1 156 ? 16.209 -7.923 1.387 1.00 96.62 156 GLN A N 1
ATOM 1251 C CA . GLN A 1 156 ? 15.055 -8.537 2.043 1.00 96.62 156 GLN A CA 1
ATOM 1252 C C . GLN A 1 156 ? 14.934 -10.046 1.778 1.00 96.62 156 GLN A C 1
ATOM 1254 O O . GLN A 1 156 ? 14.538 -10.779 2.678 1.00 96.62 156 GLN A O 1
ATOM 1259 N N . GLY A 1 157 ? 15.315 -10.535 0.593 1.00 97.06 157 GLY A N 1
ATOM 1260 C CA . GLY A 1 157 ? 15.267 -11.968 0.278 1.00 97.06 157 GLY A CA 1
ATOM 1261 C C . GLY A 1 157 ? 14.631 -12.272 -1.066 1.00 97.06 157 GLY A C 1
ATOM 1262 O O . GLY A 1 157 ? 15.259 -12.927 -1.898 1.00 97.06 157 GLY A O 1
ATOM 1263 N N . LEU A 1 158 ? 13.433 -11.739 -1.310 1.00 96.50 158 LEU A N 1
ATOM 1264 C CA . LEU A 1 158 ? 12.650 -12.005 -2.521 1.00 96.50 158 LEU A CA 1
ATOM 1265 C C . LEU A 1 158 ? 13.357 -11.519 -3.789 1.00 96.50 158 LEU A C 1
ATOM 1267 O O . LEU A 1 158 ? 13.198 -12.106 -4.857 1.00 96.50 158 LEU A O 1
ATOM 1271 N N . GLY A 1 159 ? 14.209 -10.497 -3.670 1.00 96.25 159 GLY A N 1
ATOM 1272 C CA . GLY A 1 159 ? 15.009 -9.987 -4.781 1.00 96.25 159 GLY A CA 1
ATOM 1273 C C . GLY A 1 159 ? 15.989 -11.007 -5.369 1.00 96.25 159 GLY A C 1
ATOM 1274 O O . GLY A 1 159 ? 16.428 -10.818 -6.498 1.00 96.25 159 GLY A O 1
ATOM 1275 N N . ARG A 1 160 ? 16.297 -12.092 -4.643 1.00 97.50 160 ARG A N 1
ATOM 1276 C CA . ARG A 1 160 ? 17.202 -13.170 -5.080 1.00 97.50 160 ARG A CA 1
ATOM 1277 C C . ARG A 1 160 ? 16.506 -14.283 -5.863 1.00 97.50 160 ARG A C 1
ATOM 1279 O O . ARG A 1 160 ? 17.188 -15.134 -6.423 1.00 97.50 160 ARG A O 1
ATOM 1286 N N . LEU A 1 161 ? 15.176 -14.310 -5.848 1.00 97.75 161 LEU A N 1
ATOM 1287 C CA . LEU A 1 161 ? 14.395 -15.369 -6.473 1.00 97.75 161 LEU A CA 1
ATOM 1288 C C . LEU A 1 161 ? 14.280 -15.171 -7.981 1.00 97.75 161 LEU A C 1
ATOM 1290 O O . LEU A 1 161 ? 14.246 -14.031 -8.466 1.00 97.75 161 LEU A O 1
ATOM 1294 N N . SER A 1 162 ? 14.151 -16.297 -8.687 1.00 97.50 162 SER A N 1
ATOM 1295 C CA . SER A 1 162 ? 13.729 -16.314 -10.084 1.00 97.50 162 SER A CA 1
ATOM 1296 C C . SER A 1 162 ? 12.313 -15.751 -10.224 1.00 97.50 162 SER A C 1
ATOM 1298 O O . SER A 1 162 ? 11.541 -15.734 -9.262 1.00 97.50 162 SER A O 1
ATOM 1300 N N . ASP A 1 163 ? 11.945 -15.308 -11.424 1.00 96.50 163 ASP A N 1
ATOM 1301 C CA . ASP A 1 163 ? 10.599 -14.776 -11.655 1.00 96.50 163 ASP A CA 1
ATOM 1302 C C . ASP A 1 163 ? 9.514 -15.854 -11.501 1.00 96.50 163 ASP A C 1
ATOM 1304 O O . ASP A 1 163 ? 8.412 -15.552 -11.049 1.00 96.50 163 ASP A O 1
ATOM 1308 N N . ALA A 1 164 ? 9.835 -17.121 -11.792 1.00 98.00 164 ALA A N 1
ATOM 1309 C CA . ALA A 1 164 ? 8.921 -18.245 -11.595 1.00 98.00 164 ALA A CA 1
ATOM 1310 C C . ALA A 1 164 ? 8.669 -18.534 -10.105 1.00 98.00 164 ALA A C 1
ATOM 1312 O O . ALA A 1 164 ? 7.517 -18.692 -9.698 1.00 98.00 164 ALA A O 1
ATOM 1313 N N . ASP A 1 165 ? 9.722 -18.553 -9.281 1.00 98.50 165 ASP A N 1
ATOM 1314 C CA . ASP A 1 165 ? 9.583 -18.760 -7.833 1.00 98.50 165 ASP A CA 1
ATOM 1315 C C . ASP A 1 165 ? 8.861 -17.575 -7.183 1.00 98.50 165 ASP A C 1
ATOM 1317 O O . ASP A 1 165 ? 7.975 -17.752 -6.346 1.00 98.50 165 ASP A O 1
ATOM 1321 N N . LEU A 1 166 ? 9.196 -16.350 -7.604 1.00 98.25 166 LEU A N 1
ATOM 1322 C CA . LEU A 1 166 ? 8.523 -15.148 -7.129 1.00 98.25 166 LEU A CA 1
ATOM 1323 C C . LEU A 1 166 ? 7.035 -15.165 -7.497 1.00 98.25 166 LEU A C 1
ATOM 1325 O O . LEU A 1 166 ? 6.198 -14.866 -6.647 1.00 98.25 166 LEU A O 1
ATOM 1329 N N . TYR A 1 167 ? 6.696 -15.546 -8.731 1.00 98.56 167 TYR A N 1
ATOM 1330 C CA . TYR A 1 167 ? 5.310 -15.715 -9.157 1.00 98.56 167 TYR A CA 1
ATOM 1331 C C . TYR A 1 167 ? 4.561 -16.686 -8.239 1.00 98.56 167 TYR A C 1
ATOM 1333 O O . TYR A 1 167 ? 3.486 -16.341 -7.749 1.00 98.56 167 TYR A O 1
ATOM 1341 N N . GLN A 1 168 ? 5.129 -17.861 -7.948 1.00 98.75 168 GLN A N 1
ATOM 1342 C CA . GLN A 1 168 ? 4.490 -18.849 -7.071 1.00 98.75 168 GLN A CA 1
ATOM 1343 C C . GLN A 1 168 ? 4.220 -18.293 -5.668 1.00 98.75 168 GLN A C 1
ATOM 1345 O O . GLN A 1 168 ? 3.111 -18.430 -5.157 1.00 98.75 168 GLN A O 1
ATOM 1350 N N . LEU A 1 169 ? 5.204 -17.631 -5.056 1.00 98.69 169 LEU A N 1
ATOM 1351 C CA . LEU A 1 169 ? 5.058 -17.093 -3.702 1.00 98.69 169 LEU A CA 1
ATOM 1352 C C . LEU A 1 169 ? 4.037 -15.954 -3.628 1.00 98.69 169 LEU A C 1
ATOM 1354 O O . LEU A 1 169 ? 3.185 -15.936 -2.745 1.00 98.69 169 LEU A O 1
ATOM 1358 N N . ILE A 1 170 ? 4.092 -15.013 -4.569 1.00 98.62 170 ILE A N 1
ATOM 1359 C CA . ILE A 1 170 ? 3.218 -13.837 -4.541 1.00 98.62 170 ILE A CA 1
ATOM 1360 C C . ILE A 1 170 ? 1.777 -14.198 -4.923 1.00 98.62 170 ILE A C 1
ATOM 1362 O O . ILE A 1 170 ? 0.826 -13.648 -4.367 1.00 98.62 170 ILE A O 1
ATOM 1366 N N . THR A 1 171 ? 1.579 -15.149 -5.837 1.00 98.75 171 THR A N 1
ATOM 1367 C CA . THR A 1 171 ? 0.227 -15.639 -6.144 1.00 98.75 171 THR A CA 1
ATOM 1368 C C . THR A 1 171 ? -0.364 -16.466 -5.004 1.00 98.75 171 THR A C 1
ATOM 1370 O O . THR A 1 171 ? -1.573 -16.391 -4.786 1.00 98.75 171 THR A O 1
ATOM 1373 N N . ALA A 1 172 ? 0.458 -17.164 -4.211 1.00 98.88 172 ALA A N 1
ATOM 1374 C CA . ALA A 1 172 ? 0.003 -17.813 -2.983 1.00 98.88 172 ALA A CA 1
ATOM 1375 C C . ALA A 1 172 ? -0.498 -16.798 -1.937 1.00 98.88 172 ALA A C 1
ATOM 1377 O O . ALA A 1 172 ? -1.551 -17.018 -1.343 1.00 98.88 172 ALA A O 1
ATOM 1378 N N . ASP A 1 173 ? 0.179 -15.657 -1.766 1.00 98.81 173 ASP A N 1
ATOM 1379 C CA . ASP A 1 173 ? -0.295 -14.570 -0.894 1.00 98.81 173 ASP A CA 1
ATOM 1380 C C . ASP A 1 173 ? -1.643 -14.000 -1.354 1.00 98.81 173 ASP A C 1
ATOM 1382 O O . ASP A 1 173 ? -2.564 -13.824 -0.555 1.00 98.81 173 ASP A O 1
ATOM 1386 N N . LEU A 1 174 ? -1.770 -13.714 -2.655 1.00 98.81 174 LEU A N 1
ATOM 1387 C CA . LEU A 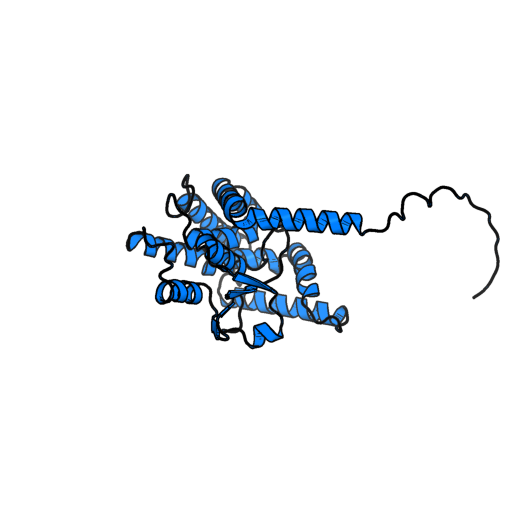1 174 ? -3.013 -13.214 -3.248 1.00 98.81 174 LEU A CA 1
ATOM 1388 C C . LEU A 1 174 ? -4.150 -14.231 -3.097 1.00 98.81 174 LEU A C 1
ATOM 1390 O O . LEU A 1 174 ? -5.283 -13.849 -2.805 1.00 98.81 174 LEU A O 1
ATOM 1394 N N . GLN A 1 175 ? -3.852 -15.522 -3.254 1.00 98.88 175 GLN A N 1
ATOM 1395 C CA . GLN A 1 175 ? -4.815 -16.591 -3.014 1.00 98.88 175 GLN A CA 1
ATOM 1396 C C . GLN A 1 175 ? -5.229 -16.644 -1.540 1.00 98.88 175 GLN A C 1
ATOM 1398 O O . GLN A 1 175 ? -6.421 -16.685 -1.262 1.00 98.88 175 GLN A O 1
ATOM 1403 N N . ALA A 1 176 ? -4.286 -16.550 -0.600 1.00 98.88 176 ALA A N 1
ATOM 1404 C CA . ALA A 1 176 ? -4.593 -16.536 0.828 1.00 98.88 176 ALA A CA 1
ATOM 1405 C C . ALA A 1 176 ? -5.481 -15.344 1.220 1.00 98.88 176 ALA A C 1
ATOM 1407 O O . ALA A 1 176 ? -6.399 -15.499 2.024 1.00 98.88 176 ALA A O 1
ATOM 1408 N N . LEU A 1 177 ? -5.254 -14.164 0.633 1.00 98.88 177 LEU A N 1
ATOM 1409 C CA . LEU A 1 177 ? -6.132 -13.005 0.816 1.00 98.88 177 LEU A CA 1
ATOM 1410 C C . LEU A 1 177 ? -7.521 -13.247 0.224 1.00 98.88 177 LEU A C 1
ATOM 1412 O O . LEU A 1 177 ? -8.518 -12.963 0.883 1.00 98.88 177 LEU A O 1
ATOM 1416 N N . SER A 1 178 ? -7.592 -13.786 -0.993 1.00 98.88 178 SER A N 1
ATOM 1417 C CA . SER A 1 178 ? -8.854 -14.145 -1.643 1.00 98.88 178 SER A CA 1
ATOM 1418 C C . SER A 1 178 ? -9.652 -15.143 -0.800 1.00 98.88 178 SER A C 1
ATOM 1420 O O . SER A 1 178 ? -10.837 -14.926 -0.564 1.00 98.88 178 SER A O 1
ATOM 1422 N N . ASP A 1 179 ? -9.015 -16.204 -0.310 1.00 98.88 179 ASP A N 1
ATOM 1423 C CA . ASP A 1 179 ? -9.658 -17.239 0.504 1.00 98.88 179 ASP A CA 1
ATOM 1424 C C . ASP A 1 179 ? -10.079 -16.700 1.868 1.00 98.88 179 ASP A C 1
ATOM 1426 O O . ASP A 1 179 ? -11.152 -17.032 2.368 1.00 98.88 179 ASP A O 1
ATOM 1430 N N . PHE A 1 180 ? -9.257 -15.837 2.471 1.00 98.81 180 PHE A N 1
ATOM 1431 C CA . PHE A 1 180 ? -9.600 -15.235 3.749 1.00 98.81 180 PHE A CA 1
ATOM 1432 C C . PHE A 1 180 ? -10.745 -14.233 3.623 1.00 98.81 180 PHE A C 1
ATOM 1434 O O . PHE A 1 180 ? -11.579 -14.180 4.524 1.00 98.81 180 PHE A O 1
ATOM 1441 N N . LEU A 1 181 ? -10.823 -13.458 2.536 1.00 98.81 181 LEU A N 1
ATOM 1442 C CA . LEU A 1 181 ? -11.973 -12.596 2.264 1.00 98.81 181 LEU A CA 1
ATOM 1443 C C . LEU A 1 181 ? -13.231 -13.432 1.989 1.00 98.81 181 LEU A C 1
ATOM 1445 O O . LEU A 1 181 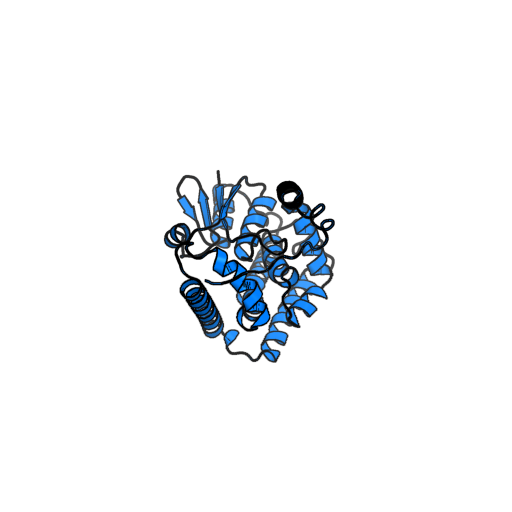? -14.284 -13.136 2.554 1.00 98.81 181 LEU A O 1
ATOM 1449 N N . ALA A 1 182 ? -13.106 -14.490 1.181 1.00 98.56 182 ALA A N 1
ATOM 1450 C CA . ALA A 1 182 ? -14.213 -15.325 0.718 1.00 98.56 182 ALA A CA 1
ATOM 1451 C C . ALA A 1 182 ? -15.377 -14.454 0.199 1.00 98.56 182 ALA A C 1
ATOM 1453 O O . ALA A 1 182 ? -15.146 -13.565 -0.625 1.00 98.56 182 ALA A O 1
ATOM 1454 N N . ASP A 1 183 ? -16.588 -14.679 0.715 1.00 98.00 183 ASP A N 1
ATOM 1455 C CA . ASP A 1 183 ? -17.810 -13.939 0.373 1.00 98.00 183 ASP A CA 1
ATOM 1456 C C . ASP A 1 183 ? -18.096 -12.762 1.328 1.00 98.00 183 ASP A C 1
ATOM 1458 O O . ASP A 1 183 ? -19.148 -12.124 1.245 1.00 98.00 183 ASP A O 1
ATOM 1462 N N . LYS A 1 184 ? -17.192 -12.469 2.274 1.00 98.38 184 LYS A N 1
ATOM 1463 C CA . LYS A 1 184 ? -17.404 -11.391 3.249 1.00 98.38 184 LYS A CA 1
ATOM 1464 C C . LYS A 1 184 ? -17.305 -10.022 2.568 1.00 98.38 184 LYS A C 1
ATOM 1466 O O . LYS A 1 184 ? -16.471 -9.830 1.678 1.00 98.38 184 LYS A O 1
ATOM 1471 N N . PRO A 1 185 ? -18.085 -9.021 3.015 1.00 97.88 185 PRO A N 1
ATOM 1472 C CA . PRO A 1 185 ? -17.962 -7.672 2.472 1.00 97.88 185 PRO A CA 1
ATOM 1473 C C . PRO A 1 185 ? -16.607 -7.037 2.827 1.00 97.88 185 PRO A C 1
ATOM 1475 O O . PRO A 1 185 ? -16.036 -6.349 1.972 1.00 97.88 185 PRO A O 1
ATOM 1478 N N . PHE A 1 186 ? -16.089 -7.323 4.031 1.00 98.56 186 PHE A N 1
ATOM 1479 C CA . PHE A 1 186 ? -14.789 -6.899 4.561 1.00 98.56 186 PHE A CA 1
ATOM 1480 C C . PHE A 1 186 ? -14.052 -8.078 5.211 1.00 98.56 186 PHE A C 1
ATOM 1482 O O . PHE A 1 186 ? -14.660 -9.072 5.617 1.00 98.56 186 PHE A O 1
ATOM 1489 N N . PHE A 1 187 ? -12.730 -7.982 5.346 1.00 98.62 187 PHE A N 1
ATOM 1490 C CA . PHE A 1 187 ? -11.896 -9.111 5.777 1.00 98.62 187 PHE A CA 1
ATOM 1491 C C . PHE A 1 187 ? -12.272 -9.672 7.156 1.00 98.62 187 PHE A C 1
ATOM 1493 O O . PHE A 1 187 ? -12.170 -10.881 7.374 1.00 98.62 187 PHE A O 1
ATOM 1500 N N . MET A 1 188 ? -12.748 -8.817 8.065 1.00 98.12 188 MET A N 1
ATOM 1501 C CA . MET A 1 188 ? -13.116 -9.198 9.434 1.00 98.12 188 MET A CA 1
ATOM 1502 C C . MET A 1 188 ? -14.635 -9.253 9.677 1.00 98.12 188 MET A C 1
ATOM 1504 O O . MET A 1 188 ? -15.059 -9.319 10.827 1.00 98.12 188 MET A O 1
ATOM 1508 N N . GLY A 1 189 ? -15.457 -9.244 8.620 1.00 96.31 189 GLY A N 1
ATOM 1509 C CA . GLY A 1 189 ? -16.917 -9.338 8.719 1.00 96.31 189 GLY A CA 1
ATOM 1510 C C . GLY A 1 189 ? -17.627 -8.171 8.038 1.00 96.31 189 GLY A C 1
ATOM 1511 O O . GLY A 1 189 ? -17.295 -7.821 6.909 1.00 96.31 189 GLY A O 1
ATOM 1512 N N . ASP A 1 190 ? -18.610 -7.581 8.718 1.00 96.12 190 ASP A N 1
ATOM 1513 C CA . ASP A 1 190 ? -19.551 -6.617 8.124 1.00 96.12 190 ASP A CA 1
ATOM 1514 C C . ASP A 1 190 ? -19.055 -5.164 8.103 1.00 96.12 190 ASP A C 1
ATOM 1516 O O . ASP A 1 190 ? -19.594 -4.323 7.376 1.00 96.12 190 ASP A O 1
ATOM 1520 N N . HIS A 1 191 ? -18.008 -4.855 8.870 1.00 96.19 191 HIS A N 1
ATOM 1521 C CA . HIS A 1 191 ? -17.454 -3.508 8.990 1.00 96.19 191 HIS A CA 1
ATOM 1522 C C . HIS A 1 191 ? -15.988 -3.458 8.541 1.00 96.19 191 HIS A C 1
ATOM 1524 O O . HIS A 1 191 ? -15.228 -4.382 8.843 1.00 96.19 191 HIS A O 1
ATOM 1530 N N . PRO A 1 192 ? -15.570 -2.383 7.845 1.00 98.12 192 PRO A N 1
ATOM 1531 C CA . PRO A 1 192 ? -14.187 -2.218 7.430 1.00 98.12 192 PRO A CA 1
ATOM 1532 C C . PRO A 1 192 ? -13.289 -1.970 8.640 1.00 98.12 192 PRO A C 1
ATOM 1534 O O . PRO A 1 192 ? -13.601 -1.170 9.522 1.00 98.12 192 PRO A O 1
ATOM 1537 N N . THR A 1 193 ? -12.139 -2.627 8.635 1.00 98.50 193 THR A N 1
ATOM 1538 C CA . THR A 1 193 ? -11.116 -2.534 9.676 1.00 98.50 193 THR A CA 1
ATOM 1539 C C . THR A 1 193 ? -9.818 -1.964 9.114 1.00 98.50 193 THR A C 1
ATOM 1541 O O . THR A 1 193 ? -9.695 -1.664 7.923 1.00 98.50 193 THR A O 1
ATOM 1544 N N . THR A 1 194 ? -8.786 -1.872 9.954 1.00 98.56 194 THR A N 1
ATOM 1545 C CA . THR A 1 194 ? -7.441 -1.531 9.483 1.00 98.56 194 THR A CA 1
ATOM 1546 C C . THR A 1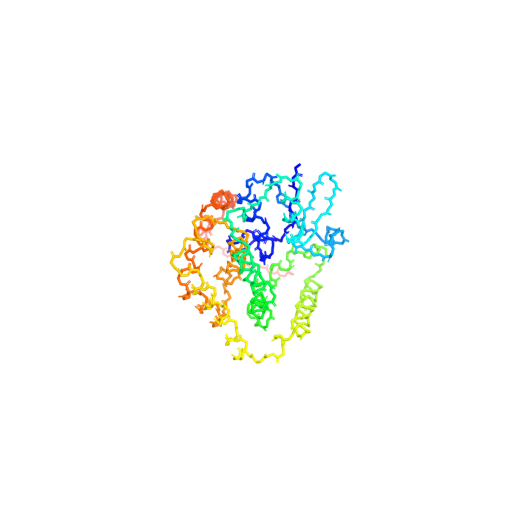 194 ? -6.934 -2.497 8.409 1.00 98.56 194 THR A C 1
ATOM 1548 O O . THR A 1 194 ? -6.224 -2.068 7.504 1.00 98.56 194 THR A O 1
ATOM 1551 N N . LEU A 1 195 ? -7.301 -3.785 8.471 1.00 98.81 195 LEU A N 1
ATOM 1552 C CA . LEU A 1 195 ? -6.903 -4.760 7.452 1.00 98.81 195 LEU A CA 1
ATOM 1553 C C . LEU A 1 195 ? -7.495 -4.407 6.082 1.00 98.81 195 LEU A C 1
ATOM 1555 O O . LEU A 1 195 ? -6.789 -4.496 5.082 1.00 98.81 195 LEU A O 1
ATOM 1559 N N . ASP A 1 196 ? -8.737 -3.930 6.033 1.00 98.88 196 ASP A N 1
ATOM 1560 C CA . ASP A 1 196 ? -9.374 -3.493 4.790 1.00 98.88 196 ASP A CA 1
ATOM 1561 C C . ASP A 1 196 ? -8.690 -2.256 4.203 1.00 98.88 196 ASP A C 1
ATOM 1563 O O . ASP A 1 196 ? -8.460 -2.205 2.997 1.00 98.88 196 ASP A O 1
ATOM 1567 N N . ALA A 1 197 ? -8.291 -1.296 5.045 1.00 98.81 197 ALA A N 1
ATOM 1568 C CA . ALA A 1 197 ? -7.497 -0.144 4.613 1.00 98.81 197 ALA A CA 1
ATOM 1569 C C . ALA A 1 197 ? -6.129 -0.572 4.050 1.00 98.81 197 ALA A C 1
ATOM 1571 O O . ALA A 1 197 ? -5.706 -0.090 2.995 1.00 98.81 197 ALA A O 1
ATOM 1572 N N . THR A 1 198 ? -5.447 -1.510 4.719 1.00 98.81 198 THR A N 1
ATOM 1573 C CA . THR A 1 198 ? -4.179 -2.078 4.243 1.00 98.81 198 THR A CA 1
ATOM 1574 C C . THR A 1 198 ? -4.371 -2.791 2.900 1.00 98.81 198 THR A C 1
ATOM 1576 O O . THR A 1 198 ? -3.630 -2.510 1.957 1.00 98.81 198 THR A O 1
ATOM 1579 N N . ALA A 1 199 ? -5.367 -3.673 2.788 1.00 98.81 199 ALA A N 1
ATOM 1580 C CA . ALA A 1 199 ? -5.643 -4.434 1.574 1.00 98.81 199 ALA A CA 1
ATOM 1581 C C . ALA A 1 199 ? -6.025 -3.522 0.403 1.00 98.81 199 ALA A C 1
ATOM 1583 O O . ALA A 1 199 ? -5.437 -3.650 -0.665 1.00 98.81 199 ALA A O 1
ATOM 1584 N N . TYR A 1 200 ? -6.913 -2.546 0.614 1.00 98.75 200 TYR A N 1
ATOM 1585 C CA . TYR A 1 200 ? -7.314 -1.582 -0.413 1.00 98.75 200 TYR A CA 1
ATOM 1586 C C . TYR A 1 200 ? -6.110 -0.852 -1.025 1.00 98.75 200 TYR A C 1
ATOM 1588 O O . TYR A 1 200 ? -5.947 -0.835 -2.246 1.00 98.75 200 TYR A O 1
ATOM 1596 N N . GLY A 1 201 ? -5.223 -0.309 -0.183 1.00 97.94 201 GLY A N 1
ATOM 1597 C CA . GLY A 1 201 ? -4.047 0.421 -0.656 1.00 97.94 201 GLY A CA 1
ATOM 1598 C C . GLY A 1 201 ? -3.063 -0.448 -1.443 1.00 97.94 201 GLY A C 1
ATOM 1599 O O . GLY A 1 201 ? -2.488 0.012 -2.431 1.00 97.94 201 GLY A O 1
ATOM 1600 N N . HIS A 1 202 ? -2.878 -1.706 -1.038 1.00 98.25 202 HIS A N 1
ATOM 1601 C CA . HIS A 1 202 ? -1.927 -2.610 -1.686 1.00 98.25 202 HIS A CA 1
ATOM 1602 C C . HIS A 1 202 ? -2.512 -3.257 -2.940 1.00 98.25 202 HIS A C 1
ATOM 1604 O O . HIS A 1 202 ? -1.880 -3.173 -3.987 1.00 98.25 202 HIS A O 1
ATOM 1610 N N . ILE A 1 203 ? -3.720 -3.821 -2.877 1.00 98.25 203 ILE A N 1
ATOM 1611 C CA . ILE A 1 203 ? -4.380 -4.452 -4.028 1.00 98.25 203 ILE A CA 1
ATOM 1612 C C . ILE A 1 203 ? -4.609 -3.437 -5.151 1.00 98.25 203 ILE A C 1
ATOM 1614 O O . ILE A 1 203 ? -4.273 -3.738 -6.294 1.00 98.25 203 ILE A O 1
ATOM 1618 N N . GLY A 1 204 ? -5.055 -2.213 -4.842 1.00 97.44 204 GLY A N 1
ATOM 1619 C CA . GLY A 1 204 ? -5.182 -1.150 -5.847 1.00 97.44 204 GLY A CA 1
ATOM 1620 C C . GLY A 1 204 ? -3.868 -0.885 -6.586 1.00 97.44 204 GLY A C 1
ATOM 1621 O O . GLY A 1 204 ? -3.830 -0.816 -7.810 1.00 97.44 204 GLY A O 1
ATOM 1622 N N . ASN A 1 205 ? -2.752 -0.843 -5.853 1.00 96.62 205 ASN A N 1
ATOM 1623 C CA . ASN A 1 205 ? -1.416 -0.652 -6.425 1.00 96.62 205 ASN A CA 1
ATOM 1624 C C . ASN A 1 205 ? -0.891 -1.848 -7.247 1.00 96.62 205 ASN A C 1
ATOM 1626 O O . ASN A 1 205 ? 0.142 -1.700 -7.904 1.00 96.62 205 ASN A O 1
ATOM 1630 N N . PHE A 1 206 ? -1.569 -3.000 -7.222 1.00 94.62 206 PHE A N 1
ATOM 1631 C CA . PHE A 1 206 ? -1.341 -4.107 -8.155 1.00 94.62 206 PHE A CA 1
ATOM 1632 C C . PHE A 1 206 ? -2.227 -3.997 -9.399 1.00 94.62 206 PHE A C 1
ATOM 1634 O O . PHE A 1 206 ? -1.733 -4.197 -10.504 1.00 94.62 206 PHE A O 1
ATOM 1641 N N . ILE A 1 207 ? -3.525 -3.723 -9.229 1.00 96.62 207 ILE A N 1
ATOM 1642 C CA . ILE A 1 207 ? -4.516 -3.932 -10.298 1.00 96.62 207 ILE A CA 1
ATOM 1643 C C . ILE A 1 207 ? -4.805 -2.694 -11.150 1.00 96.62 207 ILE A C 1
ATOM 1645 O O . ILE A 1 207 ? -5.187 -2.860 -12.309 1.00 96.62 207 ILE A O 1
ATOM 1649 N N . GLU A 1 208 ? -4.613 -1.487 -10.614 1.00 96.75 208 GLU A N 1
ATOM 1650 C CA . GLU A 1 208 ? -4.887 -0.231 -11.328 1.00 96.75 208 GLU A CA 1
ATOM 1651 C C . GLU A 1 208 ? -3.772 0.207 -12.285 1.00 96.75 208 GLU A C 1
ATOM 1653 O O . GLU A 1 208 ? -4.082 0.660 -13.391 1.00 96.75 208 GLU A O 1
ATOM 1658 N N . PRO A 1 209 ? -2.473 0.098 -11.932 1.00 95.44 209 PRO A N 1
ATOM 1659 C CA . PRO A 1 209 ? -1.425 0.455 -12.874 1.00 95.44 209 PRO A CA 1
ATOM 1660 C C . PRO A 1 209 ? -1.493 -0.407 -14.147 1.00 95.44 209 PRO A C 1
ATOM 1662 O O . PRO A 1 209 ? -1.819 -1.599 -14.079 1.00 95.44 209 PRO A O 1
ATOM 1665 N N . PRO A 1 210 ? -1.133 0.147 -15.316 1.00 93.81 210 PRO A N 1
ATOM 1666 C CA . PRO A 1 210 ? -1.184 -0.556 -16.596 1.00 93.81 210 PRO A CA 1
ATOM 1667 C C . PRO A 1 210 ? -0.002 -1.524 -16.783 1.00 93.81 210 PRO A C 1
ATOM 1669 O O . PRO A 1 210 ? 0.449 -1.735 -17.901 1.00 93.81 210 PRO A O 1
ATOM 1672 N N . TYR A 1 211 ? 0.510 -2.108 -15.700 1.00 95.12 211 TYR A N 1
ATOM 1673 C CA . TYR A 1 211 ? 1.684 -2.966 -15.752 1.00 95.12 211 TYR A CA 1
ATOM 1674 C C . TYR A 1 211 ? 1.368 -4.325 -16.370 1.00 95.12 211 TYR A C 1
ATOM 1676 O O . TYR A 1 211 ? 0.375 -4.971 -16.016 1.00 95.12 211 TYR A O 1
ATOM 1684 N N . ALA A 1 212 ? 2.265 -4.789 -17.236 1.00 92.50 212 ALA A N 1
ATOM 1685 C CA . ALA A 1 212 ? 2.247 -6.142 -17.763 1.00 92.50 212 ALA A CA 1
ATOM 1686 C C . ALA A 1 212 ? 2.935 -7.083 -16.764 1.00 92.50 212 ALA A C 1
ATOM 1688 O O . ALA A 1 212 ? 4.116 -6.926 -16.444 1.00 92.50 212 ALA A O 1
ATOM 1689 N N . SER A 1 213 ? 2.194 -8.054 -16.223 1.00 97.00 213 SER A N 1
ATOM 1690 C CA . SER A 1 213 ? 2.755 -9.100 -15.365 1.00 97.00 213 SER A CA 1
ATOM 1691 C C . SER A 1 213 ? 1.762 -10.245 -15.151 1.00 97.00 213 SER A C 1
ATOM 1693 O O . SER A 1 213 ? 0.604 -9.981 -14.817 1.00 97.00 213 SER A O 1
ATOM 1695 N N . PRO A 1 214 ? 2.211 -11.515 -15.174 1.00 97.88 214 PRO A N 1
ATOM 1696 C CA . PRO A 1 214 ? 1.348 -12.645 -14.836 1.00 97.88 214 PRO A CA 1
ATOM 1697 C C . PRO A 1 214 ? 0.828 -12.589 -13.387 1.00 97.88 214 PRO A C 1
ATOM 1699 O O . PRO A 1 214 ? -0.226 -13.148 -13.090 1.00 97.88 214 PRO A O 1
ATOM 1702 N N . ILE A 1 215 ? 1.529 -11.902 -12.473 1.00 98.25 215 ILE A N 1
ATOM 1703 C CA . ILE A 1 215 ? 1.052 -11.682 -11.098 1.00 98.25 215 ILE A CA 1
ATOM 1704 C C . ILE A 1 215 ? -0.136 -10.710 -11.093 1.00 98.25 215 ILE A C 1
ATOM 1706 O O . ILE A 1 215 ? -1.103 -10.928 -10.365 1.00 98.25 215 ILE A O 1
ATOM 1710 N N . VAL A 1 216 ? -0.080 -9.653 -11.911 1.00 98.19 216 VAL A N 1
ATOM 1711 C CA . VAL A 1 216 ? -1.185 -8.693 -12.062 1.00 98.19 216 VAL A CA 1
ATOM 1712 C C . VAL A 1 216 ? -2.398 -9.384 -12.681 1.00 98.19 216 VAL A C 1
ATOM 1714 O O . VAL A 1 216 ? -3.508 -9.225 -12.176 1.00 98.19 216 VAL A O 1
ATOM 1717 N N . ASP A 1 217 ? -2.192 -10.208 -13.710 1.00 98.31 217 ASP A N 1
ATOM 1718 C CA . ASP A 1 217 ? -3.267 -10.991 -14.325 1.00 98.31 217 ASP A CA 1
ATOM 1719 C C . ASP A 1 217 ? -3.919 -11.939 -13.313 1.00 98.31 217 ASP A C 1
ATOM 1721 O O . ASP A 1 217 ? -5.145 -12.004 -13.220 1.00 98.31 217 ASP A O 1
ATOM 1725 N N . PHE A 1 218 ? -3.115 -12.622 -12.493 1.00 98.62 218 PHE A N 1
ATOM 1726 C CA . PHE A 1 218 ? -3.621 -13.480 -11.424 1.00 98.62 218 PHE A CA 1
ATOM 1727 C C . PHE A 1 218 ? -4.408 -12.691 -10.368 1.00 98.62 218 PHE A C 1
ATOM 1729 O O . PHE A 1 218 ? -5.476 -13.137 -9.950 1.00 98.62 218 PHE A O 1
ATOM 1736 N N . ALA A 1 219 ? -3.921 -11.515 -9.954 1.00 98.38 219 ALA A N 1
ATOM 1737 C CA . ALA A 1 219 ? -4.627 -10.646 -9.014 1.00 98.38 219 ALA A CA 1
ATOM 1738 C C . ALA A 1 219 ? -5.994 -10.210 -9.568 1.00 98.38 219 ALA A C 1
ATOM 1740 O O . ALA A 1 219 ? -6.996 -10.303 -8.865 1.00 98.38 219 ALA A O 1
ATOM 1741 N N . ARG A 1 220 ? -6.053 -9.814 -10.847 1.00 98.38 220 ARG A N 1
ATOM 1742 C CA . ARG A 1 220 ? -7.292 -9.412 -11.539 1.00 98.38 220 ARG A CA 1
ATOM 1743 C C . ARG A 1 220 ? -8.293 -10.560 -11.714 1.00 98.38 220 ARG A C 1
ATOM 1745 O O . ARG A 1 220 ? -9.484 -10.308 -11.855 1.00 98.38 220 ARG A O 1
ATOM 1752 N N . GLN A 1 221 ? -7.841 -11.814 -11.677 1.00 98.38 221 GLN A N 1
ATOM 1753 C CA . GLN A 1 221 ? -8.723 -12.989 -11.680 1.00 98.38 221 GLN A CA 1
ATOM 1754 C C . GLN A 1 221 ? -9.370 -13.266 -10.312 1.00 98.38 221 GLN A C 1
ATOM 1756 O O . GLN A 1 221 ? -10.328 -14.035 -10.242 1.00 98.38 221 GLN A O 1
ATOM 1761 N N . LYS A 1 222 ? -8.884 -12.663 -9.216 1.00 98.62 222 LYS A N 1
ATOM 1762 C CA . LYS A 1 222 ? -9.514 -12.762 -7.889 1.00 98.62 222 LYS A CA 1
ATOM 1763 C C . LYS A 1 222 ? -10.639 -11.744 -7.780 1.00 98.62 222 LYS A C 1
ATOM 1765 O O . LYS A 1 222 ? -10.481 -10.673 -7.198 1.00 98.62 222 LYS A O 1
ATOM 1770 N N . THR A 1 223 ? -11.783 -12.094 -8.365 1.00 98.44 223 THR A N 1
ATOM 1771 C CA . THR A 1 223 ? -12.944 -11.200 -8.480 1.00 98.44 223 THR A CA 1
ATOM 1772 C C . THR A 1 223 ? -13.384 -10.646 -7.132 1.00 98.44 223 THR A C 1
ATOM 1774 O O . THR A 1 223 ? -13.623 -9.454 -7.030 1.00 98.44 223 THR A O 1
ATOM 1777 N N . ASN A 1 224 ? -13.381 -11.449 -6.068 1.00 98.69 224 ASN A N 1
ATOM 1778 C CA . ASN A 1 224 ? -13.750 -10.979 -4.733 1.00 98.69 224 ASN A CA 1
ATOM 1779 C C . ASN A 1 224 ? -12.802 -9.896 -4.176 1.00 98.69 224 ASN A C 1
ATOM 1781 O O . ASN A 1 224 ? -13.272 -8.958 -3.528 1.00 98.69 224 ASN A O 1
ATOM 1785 N N . LEU A 1 225 ? -11.494 -9.973 -4.458 1.00 98.75 225 LEU A N 1
ATOM 1786 C CA . LEU A 1 225 ? -10.529 -8.922 -4.114 1.00 98.75 225 LEU A CA 1
ATOM 1787 C C . LEU A 1 225 ? -10.747 -7.661 -4.959 1.00 98.75 225 LEU A C 1
ATOM 1789 O O . LEU A 1 225 ? -10.691 -6.553 -4.427 1.00 98.75 225 LEU A O 1
ATOM 1793 N N . CYS A 1 226 ? -11.030 -7.812 -6.256 1.00 98.56 226 CYS A N 1
ATOM 1794 C CA . CYS A 1 226 ? -11.382 -6.684 -7.121 1.00 98.56 226 CYS A CA 1
ATOM 1795 C C . CYS A 1 226 ? -12.676 -6.000 -6.656 1.00 98.56 226 CYS A C 1
ATOM 1797 O O . CYS A 1 226 ? -12.722 -4.775 -6.548 1.00 98.56 226 CYS A O 1
ATOM 1799 N N . ASP A 1 227 ? -13.696 -6.776 -6.302 1.00 98.62 227 ASP A N 1
ATOM 1800 C CA . ASP A 1 227 ? -14.969 -6.263 -5.804 1.00 98.62 227 ASP A CA 1
ATOM 1801 C C . ASP A 1 227 ? -14.791 -5.576 -4.441 1.00 98.62 227 ASP A C 1
ATOM 1803 O O . ASP A 1 227 ? -15.439 -4.565 -4.163 1.00 98.62 227 ASP A O 1
ATOM 1807 N N . HIS A 1 228 ? -13.903 -6.090 -3.579 1.00 98.75 228 HIS A N 1
ATOM 1808 C CA . HIS A 1 228 ? -13.517 -5.424 -2.328 1.00 98.75 228 HIS A CA 1
ATOM 1809 C C . HIS A 1 228 ? -12.876 -4.068 -2.597 1.00 98.75 228 HIS A C 1
ATOM 1811 O O . HIS A 1 228 ? -13.322 -3.067 -2.034 1.00 98.75 228 HIS A O 1
ATOM 1817 N N . TYR A 1 229 ? -11.906 -4.012 -3.510 1.00 98.44 229 TYR A N 1
ATOM 1818 C CA . TYR A 1 229 ? -11.274 -2.759 -3.909 1.00 98.44 229 TYR A CA 1
ATOM 1819 C C . TYR A 1 229 ? -12.305 -1.742 -4.429 1.00 98.44 229 TYR A C 1
ATOM 1821 O O . TYR A 1 229 ? -12.328 -0.598 -3.972 1.00 98.44 229 TYR A O 1
ATOM 1829 N N . GLN A 1 230 ? -13.219 -2.169 -5.305 1.00 97.69 230 GLN A N 1
ATOM 1830 C CA . GLN A 1 230 ? -14.284 -1.315 -5.838 1.00 97.69 230 GLN A CA 1
ATOM 1831 C C . GLN A 1 230 ? -15.241 -0.820 -4.748 1.00 97.69 230 GLN A C 1
ATOM 1833 O O . GLN A 1 230 ? -15.567 0.368 -4.717 1.00 97.69 230 GLN A O 1
ATOM 1838 N N . ARG A 1 231 ? -15.657 -1.689 -3.812 1.00 97.94 231 ARG A N 1
ATOM 1839 C CA . ARG A 1 231 ? -16.487 -1.289 -2.660 1.00 97.94 231 ARG A CA 1
ATOM 1840 C C . ARG A 1 231 ? -15.799 -0.227 -1.812 1.00 97.94 231 ARG A C 1
ATOM 1842 O O . ARG A 1 231 ? -16.439 0.748 -1.424 1.00 97.94 231 ARG A O 1
ATOM 1849 N N . MET A 1 232 ? -14.512 -0.408 -1.523 1.00 98.19 232 MET A N 1
ATOM 1850 C CA . MET A 1 232 ? -13.728 0.544 -0.736 1.00 98.19 232 MET A CA 1
ATOM 1851 C C . MET A 1 232 ? -13.576 1.885 -1.468 1.00 98.19 232 MET A C 1
ATOM 1853 O O . MET A 1 232 ? -13.791 2.929 -0.851 1.00 98.19 232 MET A O 1
ATOM 1857 N N . SER A 1 233 ? -13.301 1.869 -2.779 1.00 96.75 233 SER A N 1
ATOM 1858 C CA . SER A 1 233 ? -13.230 3.083 -3.608 1.00 96.75 233 SER A CA 1
ATOM 1859 C C . SER A 1 233 ? -14.558 3.841 -3.607 1.00 96.75 233 SER A C 1
ATOM 1861 O O . SER A 1 233 ? -14.608 5.016 -3.244 1.00 96.75 233 SER A O 1
ATOM 1863 N N . ALA A 1 234 ? -15.662 3.153 -3.910 1.00 95.69 234 ALA A N 1
ATOM 1864 C CA . ALA A 1 234 ? -16.988 3.763 -3.969 1.00 95.69 234 ALA A CA 1
ATOM 1865 C C . ALA A 1 234 ? -17.435 4.334 -2.615 1.00 95.69 234 ALA A C 1
ATOM 1867 O O . ALA A 1 234 ? -18.078 5.381 -2.561 1.00 95.69 234 ALA A O 1
ATOM 1868 N N . ARG A 1 235 ? -17.096 3.662 -1.509 1.00 96.06 235 ARG A N 1
ATOM 1869 C CA . ARG A 1 235 ? -17.512 4.087 -0.169 1.00 96.06 235 ARG A CA 1
ATOM 1870 C C . ARG A 1 235 ? -16.681 5.242 0.376 1.00 96.06 235 ARG A C 1
ATOM 1872 O O . ARG A 1 235 ? -17.236 6.106 1.048 1.00 96.06 235 ARG A O 1
ATOM 1879 N N . PHE A 1 236 ? -15.373 5.244 0.128 1.00 96.31 236 PHE A N 1
ATOM 1880 C CA . PHE A 1 236 ? -14.458 6.169 0.796 1.00 96.31 236 PHE A CA 1
ATOM 1881 C C . PHE A 1 236 ? -13.845 7.220 -0.124 1.00 96.31 236 PHE A C 1
ATOM 1883 O O . PHE A 1 236 ? -13.286 8.172 0.400 1.00 96.31 236 PHE A O 1
ATOM 1890 N N . PHE A 1 237 ? -13.944 7.101 -1.449 1.00 94.75 237 PHE A N 1
ATOM 1891 C CA . PHE A 1 237 ? -13.247 7.982 -2.399 1.00 94.75 237 PHE A CA 1
ATOM 1892 C C . PHE A 1 237 ? -14.130 8.515 -3.545 1.00 94.75 237 PHE A C 1
ATOM 1894 O O . PHE A 1 237 ? -13.616 9.089 -4.508 1.00 94.75 237 PHE A O 1
ATOM 1901 N N . ALA A 1 238 ? -15.459 8.389 -3.445 1.00 87.69 238 ALA A N 1
ATOM 1902 C CA . ALA A 1 238 ? -16.397 8.907 -4.451 1.00 87.69 238 ALA A CA 1
ATOM 1903 C C . ALA A 1 238 ? -16.327 10.441 -4.642 1.00 87.69 238 ALA A C 1
ATOM 1905 O O . ALA A 1 238 ? -16.571 10.957 -5.738 1.00 87.69 238 ALA A O 1
ATOM 1906 N N . ASP A 1 239 ? -15.958 11.176 -3.590 1.00 82.56 239 ASP A N 1
ATOM 1907 C CA . ASP A 1 239 ? -15.668 12.614 -3.627 1.00 82.56 239 ASP A CA 1
ATOM 1908 C C . ASP A 1 239 ? -14.535 12.927 -4.614 1.00 82.56 239 ASP A C 1
ATOM 1910 O O . ASP A 1 239 ? -14.677 13.783 -5.490 1.00 82.56 239 ASP A O 1
ATOM 1914 N N . ARG A 1 240 ? -13.442 12.162 -4.553 1.00 74.06 240 ARG A N 1
ATOM 1915 C CA . ARG A 1 240 ? -12.272 12.373 -5.411 1.00 74.06 240 ARG A CA 1
ATOM 1916 C C . ARG A 1 240 ? -12.518 12.014 -6.868 1.00 74.06 240 ARG A C 1
ATOM 1918 O O . ARG A 1 240 ? -11.980 12.679 -7.751 1.00 74.06 240 ARG A O 1
ATOM 1925 N N . GLU A 1 241 ? -13.333 10.999 -7.147 1.00 64.38 241 GLU A N 1
ATOM 1926 C CA . GLU A 1 241 ? -13.741 10.705 -8.527 1.00 64.38 241 GLU A CA 1
ATOM 1927 C C . GLU A 1 241 ? -14.485 11.890 -9.152 1.00 64.38 241 GLU A C 1
ATOM 1929 O O . GLU A 1 241 ? -14.310 12.197 -10.335 1.00 64.38 241 GLU A O 1
ATOM 1934 N N . THR A 1 242 ? -15.301 12.572 -8.350 1.00 63.22 242 THR A N 1
ATOM 1935 C CA . THR A 1 242 ? -16.052 13.754 -8.775 1.00 63.22 242 THR A CA 1
ATOM 1936 C C . THR A 1 242 ? -15.110 14.931 -9.033 1.00 63.22 242 THR A C 1
ATOM 1938 O O . THR A 1 242 ? -15.195 15.564 -10.086 1.00 63.22 242 THR A O 1
ATOM 1941 N N . GLU A 1 243 ? -14.156 15.178 -8.132 1.00 61.03 243 GLU A N 1
ATOM 1942 C CA . GLU A 1 243 ? -13.136 16.226 -8.282 1.00 61.03 243 GLU A CA 1
ATOM 1943 C C . GLU A 1 243 ? -12.225 15.995 -9.496 1.00 61.03 243 GLU A C 1
ATOM 1945 O O . GLU A 1 243 ? -11.949 16.930 -10.249 1.00 61.03 243 GLU A O 1
ATOM 1950 N N . GLN A 1 244 ? -11.797 14.754 -9.745 1.00 60.03 244 GLN A N 1
ATOM 1951 C CA . GLN A 1 244 ? -10.980 14.414 -10.913 1.00 60.03 244 GLN A CA 1
ATOM 1952 C C . GLN A 1 244 ? -11.751 14.600 -12.223 1.00 60.03 244 GLN A C 1
ATOM 1954 O O . GLN A 1 244 ? -11.216 15.187 -13.164 1.00 60.03 244 GLN A O 1
ATOM 1959 N N . LYS A 1 245 ? -13.018 14.164 -12.289 1.00 60.16 245 LYS A N 1
ATOM 1960 C CA . LYS A 1 245 ? -13.884 14.387 -13.461 1.00 60.16 245 LYS A CA 1
ATOM 1961 C C . LYS A 1 245 ? -14.098 15.882 -13.714 1.00 60.16 245 LYS A C 1
ATOM 1963 O O . LYS A 1 245 ? -13.981 16.326 -14.857 1.00 60.16 245 LYS A O 1
ATOM 1968 N N . ALA A 1 246 ? -14.348 16.664 -12.664 1.00 55.88 246 ALA A N 1
ATOM 1969 C CA . ALA A 1 246 ? -14.490 18.115 -12.757 1.00 55.88 246 ALA A CA 1
ATOM 1970 C C . ALA A 1 246 ? -13.189 18.791 -13.225 1.00 55.88 246 ALA A C 1
ATOM 1972 O O . ALA A 1 246 ? -13.222 19.620 -14.132 1.00 55.88 246 ALA A O 1
ATOM 1973 N N . SER A 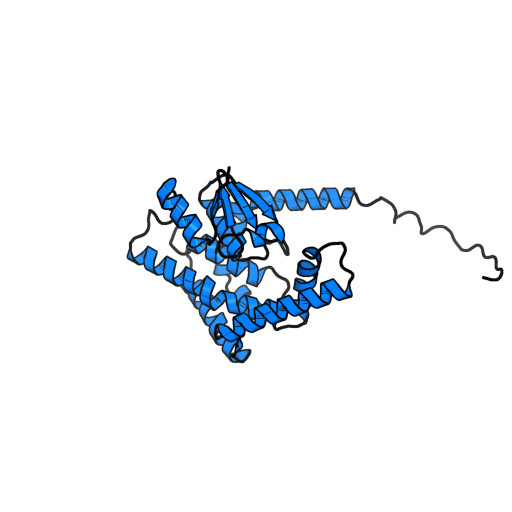1 247 ? -12.038 18.391 -12.680 1.00 57.84 247 SER A N 1
ATOM 1974 C CA . SER A 1 247 ? -10.725 18.905 -13.084 1.00 57.84 247 SER A CA 1
ATOM 1975 C C . SER A 1 247 ? -10.414 18.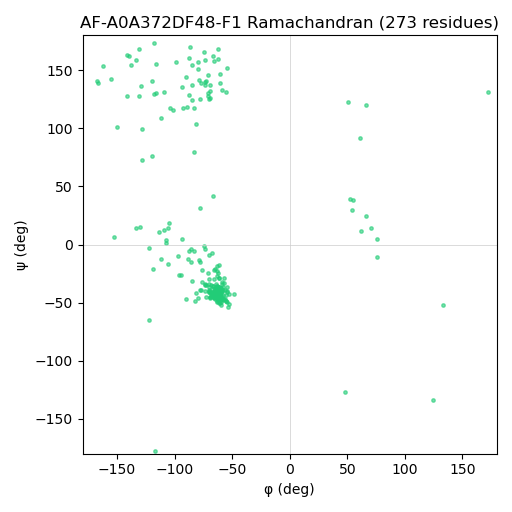586 -14.550 1.00 57.84 247 SER A C 1
ATOM 1977 O O . SER A 1 247 ? -10.037 19.485 -15.297 1.00 57.84 247 SER A O 1
ATOM 1979 N N . MET A 1 248 ? -10.677 17.357 -15.012 1.00 58.69 248 MET A N 1
ATOM 1980 C CA . MET A 1 248 ? -10.510 16.978 -16.421 1.00 58.69 248 MET A CA 1
ATOM 1981 C C . MET A 1 248 ? -11.420 17.776 -17.363 1.00 58.69 248 MET A C 1
ATOM 1983 O O . MET A 1 248 ? -10.991 18.134 -18.460 1.00 58.69 248 MET A O 1
ATOM 1987 N N . LEU A 1 249 ? -12.662 18.065 -16.959 1.00 58.69 249 LEU A N 1
ATOM 1988 C CA . LEU A 1 249 ? -13.577 18.921 -17.722 1.00 58.69 249 LEU A CA 1
ATOM 1989 C C . LEU A 1 249 ? -13.039 20.352 -17.828 1.00 58.69 249 LEU A C 1
ATOM 1991 O O . LEU A 1 249 ? -13.008 20.904 -18.924 1.00 58.69 249 LEU A O 1
ATOM 1995 N N . VAL A 1 250 ? -12.548 20.924 -16.726 1.00 63.62 250 VAL A N 1
ATOM 1996 C CA . VAL A 1 250 ? -11.927 22.258 -16.720 1.00 63.62 250 VAL A CA 1
ATOM 1997 C C . VAL A 1 250 ? -10.673 22.288 -17.598 1.00 63.62 250 VAL A C 1
ATOM 1999 O O . VAL A 1 250 ? -10.522 23.206 -18.396 1.00 63.62 250 VAL A O 1
ATOM 2002 N N . THR A 1 251 ? -9.804 21.275 -17.531 1.00 63.94 251 THR A N 1
ATOM 2003 C CA . THR A 1 251 ? -8.607 21.192 -18.386 1.00 63.94 251 THR A CA 1
ATOM 2004 C C . THR A 1 251 ? -8.962 21.053 -19.866 1.00 63.94 251 THR A C 1
ATOM 2006 O O . THR A 1 251 ? -8.331 21.704 -20.693 1.00 63.94 251 THR A O 1
ATOM 2009 N N . LYS A 1 252 ? -9.988 20.265 -20.218 1.00 59.53 252 LYS A N 1
ATOM 2010 C CA . LYS A 1 252 ? -10.481 20.155 -21.604 1.00 59.53 252 LYS A CA 1
ATOM 2011 C C . LYS A 1 252 ? -11.075 21.465 -22.120 1.00 59.53 252 LYS A C 1
ATOM 2013 O O . LYS A 1 252 ? -10.877 21.794 -23.281 1.00 59.53 252 LYS A O 1
ATOM 2018 N N . LEU A 1 253 ? -11.775 22.214 -21.269 1.00 60.66 253 LEU A N 1
ATOM 2019 C CA . LEU A 1 253 ? -12.347 23.520 -21.617 1.00 60.66 253 LEU A CA 1
ATOM 2020 C C . LEU A 1 253 ? -11.298 24.644 -21.659 1.00 60.66 253 LEU A C 1
ATOM 2022 O O . LEU A 1 253 ? -11.525 25.661 -22.304 1.00 60.66 253 LEU A O 1
ATOM 2026 N N . ALA A 1 254 ? -10.161 24.465 -20.981 1.00 54.03 254 ALA A N 1
ATOM 2027 C CA . ALA A 1 254 ? -9.035 25.397 -20.984 1.00 54.03 254 ALA A CA 1
ATOM 2028 C C . ALA A 1 254 ? -8.040 25.158 -22.137 1.00 54.03 254 ALA A C 1
ATOM 2030 O O . ALA A 1 254 ? -7.109 25.948 -22.303 1.00 54.03 254 ALA A O 1
ATOM 2031 N N . GLN A 1 255 ? -8.209 24.096 -22.937 1.00 42.00 255 GLN A N 1
ATOM 2032 C CA . GLN A 1 255 ? -7.478 23.961 -24.197 1.00 42.00 255 GLN A CA 1
ATOM 2033 C C . GLN A 1 255 ? -8.032 24.978 -25.210 1.00 42.00 255 GLN A C 1
ATOM 2035 O O . GLN A 1 255 ? -9.251 25.059 -25.370 1.00 42.00 255 GLN A O 1
ATOM 2040 N N . PRO A 1 256 ? -7.181 25.776 -25.881 1.00 44.94 256 PRO A N 1
ATOM 2041 C CA . PRO A 1 256 ? -7.654 26.752 -26.854 1.00 44.94 256 PRO A CA 1
ATOM 2042 C C . PRO A 1 256 ? -8.411 26.056 -27.992 1.00 44.94 256 PRO A C 1
ATOM 2044 O O . PRO A 1 256 ? -7.992 25.008 -28.485 1.00 44.94 256 PRO A O 1
ATOM 2047 N N . LEU A 1 257 ? -9.516 26.675 -28.415 1.00 48.41 257 LEU A N 1
ATOM 2048 C CA . LEU A 1 257 ? -10.342 26.328 -29.580 1.00 48.41 257 LEU A CA 1
ATOM 2049 C C . LEU A 1 257 ? -9.589 26.547 -30.913 1.00 48.41 257 LEU A C 1
ATOM 2051 O O . LEU A 1 257 ? -10.166 27.031 -31.873 1.00 48.41 257 LEU A O 1
ATOM 2055 N N . ASP A 1 258 ? -8.311 26.190 -31.004 1.00 47.97 258 ASP A N 1
ATOM 2056 C CA . ASP A 1 258 ? -7.502 26.353 -32.215 1.00 47.97 258 ASP A CA 1
ATOM 2057 C C . ASP A 1 258 ? -6.991 24.995 -32.694 1.00 47.97 258 ASP A C 1
ATOM 2059 O O . ASP A 1 258 ? -5.838 24.615 -32.516 1.00 47.97 258 ASP A O 1
ATOM 2063 N N . SER A 1 259 ? -7.890 24.227 -33.306 1.00 46.66 259 SER A N 1
ATOM 2064 C CA . SER A 1 259 ? -7.502 23.191 -34.280 1.00 46.66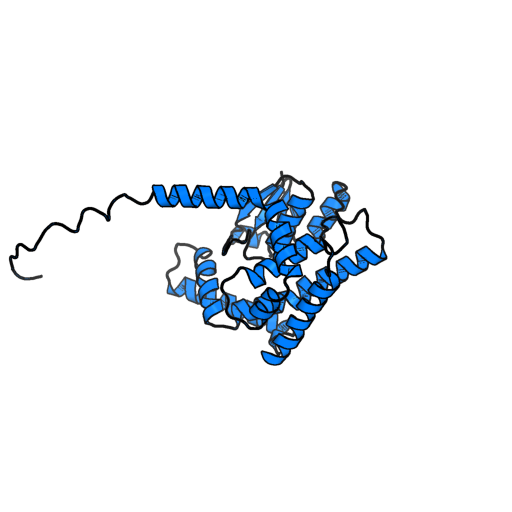 259 SER A CA 1
ATOM 2065 C C . SER A 1 259 ? -8.574 22.887 -35.334 1.00 46.66 259 SER A C 1
ATOM 2067 O O . SER A 1 259 ? -8.376 21.997 -36.151 1.00 46.66 259 SER A O 1
ATOM 2069 N N . ALA A 1 260 ? -9.681 23.639 -35.385 1.00 41.59 260 ALA A N 1
ATOM 2070 C CA . ALA A 1 260 ? -10.785 23.357 -36.310 1.00 41.59 260 ALA A CA 1
ATOM 2071 C C . ALA A 1 260 ? -10.920 24.336 -37.496 1.00 41.59 260 ALA A C 1
ATOM 2073 O O . ALA A 1 260 ? -11.861 24.196 -38.269 1.00 41.59 260 ALA A O 1
ATOM 2074 N N . LEU A 1 261 ? -10.022 25.317 -37.672 1.00 40.50 261 LEU A N 1
ATOM 2075 C CA . LEU A 1 261 ? -10.147 26.319 -38.753 1.00 40.50 261 LEU A CA 1
ATOM 2076 C C . LEU A 1 261 ? -8.890 26.525 -39.619 1.00 40.50 261 LEU A C 1
ATOM 2078 O O . LEU A 1 261 ? -8.832 27.484 -40.381 1.00 40.50 261 LEU A O 1
ATOM 2082 N N . ALA A 1 262 ? -7.901 25.629 -39.565 1.00 38.72 262 ALA A N 1
ATOM 2083 C CA . ALA A 1 262 ? -6.670 25.763 -40.358 1.00 38.72 262 ALA A CA 1
ATOM 2084 C C . ALA A 1 262 ? -6.575 24.810 -41.572 1.00 38.72 262 ALA A C 1
ATOM 2086 O O . ALA A 1 262 ? -5.478 24.608 -42.085 1.00 38.72 262 ALA A O 1
ATOM 2087 N N . GLU A 1 263 ? -7.689 24.234 -42.045 1.00 41.75 263 GLU A N 1
ATOM 2088 C CA . GLU A 1 263 ? -7.699 23.305 -43.196 1.00 41.75 263 GLU A CA 1
ATOM 2089 C C . GLU A 1 263 ? -8.342 23.849 -44.489 1.00 41.75 263 GLU A C 1
ATOM 2091 O O . GLU A 1 263 ? -8.510 23.107 -45.451 1.00 41.75 263 GLU A O 1
ATOM 2096 N N . GLU A 1 264 ? -8.610 25.156 -44.591 1.00 42.19 264 GLU A N 1
ATOM 2097 C CA . GLU A 1 264 ? -9.015 25.781 -45.864 1.00 42.19 264 GLU A CA 1
ATOM 2098 C C . GLU A 1 264 ? -8.164 27.012 -46.205 1.00 42.19 264 GLU A C 1
ATOM 2100 O O . GLU A 1 264 ? -8.610 28.155 -46.155 1.00 42.19 264 GLU A O 1
ATOM 2105 N N . ALA A 1 265 ? -6.914 26.783 -46.603 1.00 36.56 265 ALA A N 1
ATOM 2106 C CA . ALA A 1 265 ? -6.192 27.717 -47.463 1.00 36.56 265 ALA A CA 1
ATOM 2107 C C . ALA A 1 265 ? -5.197 26.937 -48.333 1.00 36.56 265 ALA A C 1
ATOM 2109 O O . ALA A 1 265 ? -4.138 26.510 -47.878 1.00 36.56 265 ALA A O 1
ATOM 2110 N N . GLY A 1 266 ? -5.583 26.708 -49.591 1.00 35.00 266 GLY A N 1
ATOM 2111 C CA . GLY A 1 266 ? -4.755 26.056 -50.605 1.00 35.00 266 GLY A CA 1
ATOM 2112 C C . GLY A 1 266 ? -3.472 26.834 -50.944 1.00 35.00 266 GLY A C 1
ATOM 2113 O O . GLY A 1 266 ? -3.310 27.993 -50.557 1.00 35.00 266 GLY A O 1
ATOM 2114 N N . PRO A 1 267 ? -2.539 26.208 -51.681 1.00 35.94 267 PRO A N 1
ATOM 2115 C CA . PRO A 1 267 ? -1.183 26.708 -51.821 1.00 35.94 267 PRO A CA 1
ATOM 2116 C C . PRO A 1 267 ? -1.133 27.860 -52.827 1.00 35.94 267 PRO A C 1
ATOM 2118 O O . PRO A 1 267 ? -1.496 27.699 -53.992 1.00 35.94 267 PRO A O 1
ATOM 2121 N N . ILE A 1 268 ? -0.600 29.004 -52.406 1.00 32.06 268 ILE A N 1
ATOM 2122 C CA . ILE A 1 268 ? -0.031 29.990 -53.325 1.00 32.06 268 ILE A CA 1
ATOM 2123 C C . ILE A 1 268 ? 1.468 29.982 -53.066 1.00 32.06 268 ILE A C 1
ATOM 2125 O O . ILE A 1 268 ? 1.935 30.375 -52.000 1.00 32.06 268 ILE A O 1
ATOM 2129 N N . GLY A 1 269 ? 2.207 29.438 -54.029 1.00 30.05 269 GLY A N 1
ATOM 2130 C CA . GLY A 1 269 ? 3.657 29.409 -53.980 1.00 30.05 269 GLY A CA 1
ATOM 2131 C C . GLY A 1 269 ? 4.258 30.806 -54.063 1.00 30.05 269 GLY A C 1
ATOM 2132 O O . GLY A 1 269 ? 3.645 31.720 -54.602 1.00 30.05 269 GLY A O 1
ATOM 2133 N N . LEU A 1 270 ? 5.489 30.927 -53.575 1.00 25.45 270 LEU A N 1
ATOM 2134 C CA . LEU A 1 270 ? 6.576 31.667 -54.209 1.00 25.45 270 LEU A CA 1
ATOM 2135 C C . LEU A 1 270 ? 7.887 31.310 -53.497 1.00 25.45 270 LEU A C 1
ATOM 2137 O O . LEU A 1 270 ? 7.929 31.105 -52.287 1.00 25.45 270 LEU A O 1
ATOM 2141 N N . SER A 1 271 ? 8.938 31.176 -54.299 1.00 27.41 271 SER A N 1
ATOM 2142 C CA . SER A 1 271 ? 10.303 30.866 -53.884 1.00 27.41 271 SER A CA 1
ATOM 2143 C C . SER A 1 271 ? 11.044 32.148 -53.471 1.00 27.41 271 SER A C 1
ATOM 2145 O O . SER A 1 271 ? 10.711 33.219 -53.975 1.00 27.41 271 SER A O 1
ATOM 2147 N N . MET A 1 272 ? 12.055 32.035 -52.598 1.00 22.72 272 MET A N 1
ATOM 2148 C CA . MET A 1 272 ? 13.437 32.496 -52.847 1.00 22.72 272 MET A CA 1
ATOM 2149 C C . MET A 1 272 ? 14.323 32.414 -51.587 1.00 22.72 272 MET A C 1
ATOM 2151 O O . MET A 1 272 ? 13.965 32.928 -50.537 1.00 22.72 272 MET A O 1
ATOM 2155 N N . ASN A 1 273 ? 15.499 31.813 -51.793 1.00 21.80 273 ASN A N 1
ATOM 2156 C CA . ASN A 1 273 ? 16.839 32.149 -51.292 1.00 21.80 273 ASN A CA 1
ATOM 2157 C C . ASN A 1 273 ? 17.135 32.407 -49.798 1.00 21.80 273 ASN A C 1
ATOM 2159 O O . ASN A 1 273 ? 16.702 33.388 -49.210 1.00 21.80 273 ASN A O 1
ATOM 2163 N N . GLU A 1 274 ? 18.085 31.590 -49.318 1.00 25.47 274 GLU A N 1
ATOM 2164 C CA . GLU A 1 274 ? 19.287 31.981 -48.555 1.00 25.47 274 GLU A CA 1
ATOM 2165 C C . GLU A 1 274 ? 19.099 32.701 -47.206 1.00 25.47 274 GLU A C 1
ATOM 2167 O O . GLU A 1 274 ? 19.117 33.929 -47.136 1.00 25.47 274 GLU A O 1
ATOM 2172 N N . LEU A 1 275 ? 19.050 31.918 -46.117 1.00 27.64 275 LEU A N 1
ATOM 2173 C CA . LEU A 1 275 ? 20.087 31.798 -45.065 1.00 27.64 275 LEU A CA 1
ATOM 2174 C C . LEU A 1 275 ? 19.618 30.856 -43.946 1.00 27.64 275 LEU A C 1
ATOM 2176 O O . LEU A 1 275 ? 18.438 30.950 -43.543 1.00 27.64 275 LEU A O 1
#

Secondary structure (DSSP, 8-state):
-EEEEEPPPBTTBS-SSHHHHHHHHHHHHTT--EEEEEPPHHHHHTSGGG-S-EEEETTEEEESHHHHHHHHHHHH---TTTTS-HHHHHHHHHHHHHIIIIIHHHHHHHHHTSHHHHHHHHHHHTTSS-TTS-HHHHHHHHHHHHHHHHHHHHHHSGGGS-HHHHHHHHHHHHHHHHHHHTT-SBTTBSS--HHHHHHHHHHHHHHSS----HHHHHHHT-HHHHHHHHHHHHHHSHHHHHHHHHHHHHHHHTS-S-SSSSS------------

Nearest PDB structures (foldseek):
  4iel-assembly1_A-2  TM=7.217E-01  e=1.121E-05  Burkholderia ambifaria AMMD
  3ubk-assembly1_A  TM=6.655E-01  e=1.362E-05  Leptospira interrogans serovar Lai str. 56601
  2c3t-assembly2_D  TM=6.216E-01  e=1.738E-05  Homo sapiens
  4ecc-assembly1_A-2  TM=7.094E-01  e=3.082E-04  Schistosoma japonicum
  4isd-assembly1_D  TM=5.787E-01  e=8.169E-04  Burkholderia glumae BGR1